Protein AF-A0A9W6AD53-F1 (afdb_monomer_lite)

Structure (mmCIF, N/CA/C/O backbone):
data_AF-A0A9W6AD53-F1
#
_entry.id   AF-A0A9W6AD53-F1
#
loop_
_atom_site.group_PDB
_atom_site.id
_atom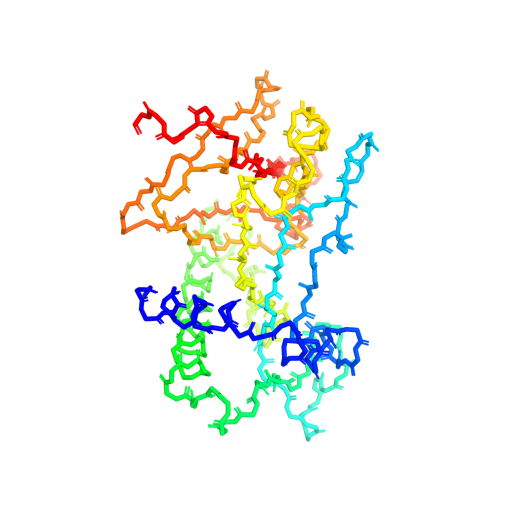_site.type_symbol
_atom_site.label_atom_id
_atom_site.label_alt_id
_atom_site.label_comp_id
_atom_site.label_asym_id
_atom_site.label_entity_id
_atom_site.label_seq_id
_atom_site.pdbx_PDB_ins_code
_atom_site.Cartn_x
_atom_site.Cartn_y
_atom_site.Cartn_z
_atom_site.occupancy
_atom_site.B_iso_or_equiv
_atom_site.auth_seq_id
_atom_site.auth_comp_id
_atom_site.auth_asym_id
_atom_site.auth_atom_id
_atom_site.pdbx_PDB_model_num
ATOM 1 N N . MET A 1 1 ? 1.298 -14.557 3.027 1.00 73.81 1 MET A N 1
ATOM 2 C CA . MET A 1 1 ? 0.567 -13.491 3.746 1.00 73.81 1 MET A CA 1
ATOM 3 C C . MET A 1 1 ? 1.123 -13.290 5.157 1.00 73.81 1 MET A C 1
ATOM 5 O O . MET A 1 1 ? 1.692 -12.238 5.402 1.00 73.81 1 MET A O 1
ATOM 9 N N . THR A 1 2 ? 1.110 -14.300 6.039 1.00 84.62 2 THR A N 1
ATOM 10 C CA . THR A 1 2 ? 1.550 -14.186 7.454 1.00 84.62 2 THR A CA 1
ATOM 11 C C . THR A 1 2 ? 2.931 -13.554 7.665 1.00 84.62 2 THR A C 1
ATOM 13 O O . THR A 1 2 ? 3.051 -12.611 8.440 1.00 84.62 2 THR A O 1
ATOM 16 N N . ARG A 1 3 ? 3.964 -13.997 6.930 1.00 93.56 3 ARG A N 1
ATOM 17 C CA . ARG A 1 3 ? 5.329 -13.441 7.056 1.00 93.56 3 ARG A CA 1
ATOM 18 C C . ARG A 1 3 ? 5.418 -11.946 6.726 1.00 93.56 3 ARG A C 1
ATOM 20 O O . ARG A 1 3 ? 6.222 -11.247 7.326 1.00 93.56 3 ARG A O 1
ATOM 27 N N . ALA A 1 4 ? 4.608 -11.457 5.787 1.00 92.81 4 ALA A N 1
ATOM 28 C CA . ALA A 1 4 ? 4.611 -10.049 5.395 1.00 92.81 4 ALA A CA 1
ATOM 29 C C . ALA A 1 4 ? 3.876 -9.168 6.418 1.00 92.81 4 ALA A C 1
ATOM 31 O O . ALA A 1 4 ? 4.348 -8.080 6.729 1.00 92.81 4 ALA A O 1
ATOM 32 N N . PHE A 1 5 ? 2.783 -9.658 7.015 1.00 93.88 5 PHE A N 1
ATOM 33 C CA . PHE A 1 5 ? 2.155 -8.978 8.154 1.00 93.88 5 PHE A CA 1
ATOM 34 C C . PHE A 1 5 ? 3.087 -8.920 9.368 1.00 93.88 5 PHE A C 1
ATOM 36 O O . PHE A 1 5 ? 3.159 -7.901 10.046 1.00 93.88 5 PHE A O 1
ATOM 43 N N . GLU A 1 6 ? 3.842 -9.986 9.636 1.00 96.31 6 GLU A N 1
ATOM 44 C CA . GLU A 1 6 ? 4.831 -9.987 10.715 1.00 96.31 6 GLU A CA 1
ATOM 45 C C . GLU A 1 6 ? 5.989 -9.015 10.438 1.00 96.31 6 GLU A C 1
ATOM 47 O O . GLU A 1 6 ? 6.387 -8.263 11.325 1.00 96.31 6 GLU A O 1
ATOM 52 N N . ALA A 1 7 ? 6.473 -8.970 9.195 1.00 97.62 7 ALA A N 1
ATOM 53 C CA . ALA A 1 7 ? 7.443 -7.984 8.730 1.00 97.62 7 ALA A CA 1
ATOM 54 C C . ALA A 1 7 ? 6.933 -6.543 8.912 1.00 97.62 7 ALA A C 1
ATOM 56 O O . ALA A 1 7 ? 7.647 -5.708 9.464 1.00 97.62 7 ALA A O 1
ATOM 57 N N . SER A 1 8 ? 5.685 -6.278 8.517 1.00 96.81 8 SER A N 1
ATOM 58 C CA . SER A 1 8 ? 5.005 -4.996 8.721 1.00 96.81 8 SER A CA 1
ATOM 59 C C . SER A 1 8 ? 4.991 -4.602 10.203 1.00 96.81 8 SER A C 1
ATOM 61 O O . SER A 1 8 ? 5.500 -3.543 10.563 1.00 96.81 8 SER A O 1
ATOM 63 N N . ARG A 1 9 ? 4.538 -5.496 11.098 1.00 95.94 9 ARG A N 1
ATOM 64 C CA . ARG A 1 9 ? 4.537 -5.243 12.554 1.00 95.94 9 ARG A CA 1
ATOM 65 C C . ARG A 1 9 ? 5.927 -4.916 13.096 1.00 95.94 9 ARG A C 1
ATOM 67 O O . ARG A 1 9 ? 6.069 -3.989 13.885 1.00 95.94 9 ARG A O 1
ATOM 74 N N . ARG A 1 10 ? 6.959 -5.651 12.667 1.00 97.81 10 ARG A N 1
ATOM 75 C CA . ARG A 1 10 ? 8.348 -5.403 13.090 1.00 97.81 10 ARG A CA 1
ATOM 76 C C . ARG A 1 10 ? 8.850 -4.034 12.640 1.00 97.81 10 ARG A C 1
ATOM 78 O O . ARG A 1 10 ? 9.544 -3.377 13.405 1.00 97.81 10 ARG A O 1
ATOM 85 N N . PHE A 1 11 ? 8.501 -3.607 11.428 1.00 98.25 11 PHE A N 1
ATOM 86 C CA . PHE A 1 11 ? 8.849 -2.279 10.931 1.00 98.25 11 PHE A CA 1
ATOM 87 C C . PHE A 1 11 ? 8.139 -1.171 11.713 1.00 98.25 11 PHE A C 1
ATOM 89 O O . PHE A 1 11 ? 8.788 -0.227 12.155 1.00 98.25 11 PHE A O 1
ATOM 96 N N . TYR A 1 12 ? 6.830 -1.293 11.936 1.00 96.56 12 TYR A N 1
ATOM 97 C CA . TYR A 1 12 ? 6.069 -0.254 12.632 1.00 96.56 12 TYR A CA 1
ATOM 98 C C . TYR A 1 12 ? 6.386 -0.146 14.126 1.00 96.56 12 TYR A C 1
ATOM 100 O O . TYR A 1 12 ? 6.231 0.936 14.691 1.00 96.56 12 TYR A O 1
ATOM 108 N N . ALA A 1 13 ? 6.920 -1.216 14.724 1.00 96.25 13 ALA A N 1
ATOM 109 C CA . ALA A 1 13 ? 7.465 -1.228 16.080 1.00 96.25 13 ALA A CA 1
ATOM 110 C C . ALA A 1 13 ? 8.843 -0.545 16.221 1.00 96.25 13 ALA A C 1
ATOM 112 O O . ALA A 1 13 ? 9.334 -0.405 17.341 1.00 96.25 13 ALA A O 1
ATOM 113 N N . LEU A 1 14 ? 9.492 -0.138 15.121 1.00 97.25 14 LEU A N 1
ATOM 114 C CA . LEU A 1 14 ? 10.738 0.627 15.196 1.00 97.25 14 LEU A CA 1
ATOM 115 C C . LEU A 1 14 ? 10.500 2.025 15.798 1.00 97.25 14 LEU A C 1
ATOM 117 O O . LEU A 1 14 ? 9.424 2.601 15.598 1.00 97.25 14 LEU A O 1
ATOM 121 N N . PRO A 1 15 ? 11.517 2.618 16.460 1.00 96.62 15 PRO A N 1
ATOM 122 C CA . PRO A 1 15 ? 11.470 4.018 16.871 1.00 96.62 15 PRO A CA 1
ATOM 123 C C . PRO A 1 15 ? 11.130 4.939 15.696 1.00 96.62 15 PRO A C 1
ATOM 125 O O . PRO A 1 15 ? 11.555 4.701 14.559 1.00 96.62 15 PRO A O 1
ATOM 128 N N . LEU A 1 16 ? 10.377 6.007 15.967 1.00 95.00 16 LEU A N 1
ATOM 129 C CA . LEU A 1 16 ? 9.942 6.950 14.936 1.00 95.00 16 LEU A CA 1
ATOM 130 C C . LEU A 1 16 ? 11.135 7.540 14.174 1.00 95.00 16 LEU A C 1
ATOM 132 O O . LEU A 1 16 ? 11.062 7.697 12.958 1.00 95.00 16 LEU A O 1
ATOM 136 N N . GLU A 1 17 ? 12.250 7.790 14.859 1.00 97.12 17 GLU A N 1
ATOM 137 C CA . GLU A 1 17 ? 13.475 8.325 14.267 1.00 97.12 17 GLU A CA 1
ATOM 138 C C . GLU A 1 17 ? 14.067 7.377 13.217 1.00 97.12 17 GLU A C 1
ATOM 140 O O . GLU A 1 17 ? 14.608 7.832 12.211 1.00 97.12 17 GLU A O 1
ATOM 145 N N . GLU A 1 18 ? 13.952 6.058 13.407 1.00 97.88 18 GLU A N 1
ATOM 146 C CA . GLU A 1 18 ? 14.397 5.072 12.416 1.00 97.88 18 GLU A CA 1
ATOM 147 C C . GLU A 1 18 ? 13.468 5.046 11.198 1.00 97.88 18 GLU A C 1
ATOM 149 O O . GLU A 1 18 ? 13.947 4.992 10.064 1.00 97.88 18 GLU A O 1
ATOM 154 N N . LYS A 1 19 ? 12.149 5.153 11.413 1.00 97.50 19 LYS A N 1
ATOM 155 C CA . LYS A 1 19 ? 11.158 5.222 10.326 1.00 97.50 19 LYS A CA 1
ATOM 156 C C . LYS A 1 19 ? 11.324 6.504 9.498 1.00 97.50 19 LYS A C 1
ATOM 158 O O . LYS A 1 19 ? 11.349 6.450 8.272 1.00 97.50 19 LYS A O 1
ATOM 163 N N . GLN A 1 20 ? 11.545 7.649 10.147 1.00 96.62 20 GLN A N 1
ATOM 164 C CA . GLN A 1 20 ? 11.723 8.959 9.501 1.00 96.62 20 GLN A CA 1
ATOM 165 C C . GLN A 1 20 ? 12.988 9.076 8.636 1.00 96.62 20 GLN A C 1
ATOM 167 O O . GLN A 1 20 ? 13.035 9.913 7.732 1.00 96.62 20 GLN A O 1
ATOM 172 N N . LYS A 1 21 ? 14.007 8.231 8.844 1.00 97.56 21 LYS A N 1
ATOM 173 C CA . LYS A 1 21 ? 15.166 8.147 7.929 1.00 97.56 21 LYS A CA 1
ATOM 174 C C . LYS A 1 21 ? 14.776 7.692 6.521 1.00 97.56 21 LYS A C 1
ATOM 176 O O . LYS A 1 21 ? 15.553 7.892 5.593 1.00 97.56 21 LYS A O 1
ATOM 181 N N . LEU A 1 22 ? 13.600 7.084 6.374 1.00 97.81 22 LEU A N 1
ATOM 182 C CA . LEU A 1 22 ? 13.069 6.535 5.129 1.00 97.81 22 LEU A CA 1
ATOM 183 C C . LEU A 1 22 ? 11.948 7.410 4.552 1.00 97.81 22 LEU A C 1
ATOM 185 O O . LEU A 1 22 ? 11.122 6.900 3.807 1.00 97.81 22 LEU A O 1
ATOM 189 N N . ASP A 1 23 ? 11.888 8.690 4.924 1.00 97.00 23 ASP A N 1
ATOM 190 C CA . ASP A 1 23 ? 10.867 9.653 4.495 1.00 97.00 23 ASP A CA 1
ATOM 191 C C . ASP A 1 23 ? 10.616 9.620 2.981 1.00 97.00 23 ASP A C 1
ATOM 193 O O . ASP A 1 23 ? 11.476 9.978 2.170 1.00 97.00 23 ASP A O 1
ATOM 197 N N . ILE A 1 24 ? 9.397 9.222 2.622 1.00 95.56 24 ILE A N 1
ATOM 198 C CA . ILE A 1 24 ? 8.930 9.000 1.256 1.00 95.56 24 ILE A CA 1
ATOM 199 C C . ILE A 1 24 ? 9.147 10.199 0.325 1.00 95.56 24 ILE A C 1
ATOM 201 O O . ILE A 1 24 ? 9.359 10.020 -0.876 1.00 95.56 24 ILE A O 1
ATOM 205 N N . THR A 1 25 ? 9.143 11.422 0.864 1.00 94.69 25 THR A N 1
ATOM 206 C CA . THR A 1 25 ? 9.299 12.663 0.089 1.00 94.69 25 THR A CA 1
ATOM 207 C C . THR A 1 25 ? 10.727 12.877 -0.416 1.00 94.69 25 THR A C 1
ATOM 209 O O . THR A 1 25 ? 10.952 13.661 -1.339 1.00 94.69 25 THR A O 1
ATOM 212 N N . LYS A 1 26 ? 11.703 12.157 0.150 1.00 95.00 26 LYS A N 1
ATOM 213 C CA . LYS A 1 26 ? 13.134 12.285 -0.166 1.00 95.00 26 LYS A CA 1
ATOM 214 C C . LYS A 1 26 ? 13.620 11.266 -1.194 1.00 95.00 26 LYS A C 1
ATOM 216 O O . LYS A 1 26 ? 14.800 11.273 -1.551 1.00 95.00 26 LYS A O 1
ATOM 221 N N . HIS A 1 27 ? 12.740 10.390 -1.678 1.00 92.06 27 HIS A N 1
ATOM 222 C CA . HIS A 1 27 ? 13.113 9.259 -2.522 1.00 92.06 27 HIS A CA 1
ATOM 223 C C . HIS A 1 27 ? 12.299 9.194 -3.816 1.00 92.06 27 HIS A C 1
ATOM 225 O O . HIS A 1 27 ? 11.094 9.443 -3.852 1.00 92.06 27 HIS A O 1
ATOM 231 N N . LEU A 1 28 ? 12.972 8.817 -4.908 1.00 92.19 28 LEU A N 1
ATOM 232 C CA . LEU A 1 28 ? 12.335 8.673 -6.216 1.00 92.19 28 LEU A CA 1
ATOM 233 C C . LEU A 1 28 ? 11.237 7.610 -6.190 1.00 92.19 28 LEU A C 1
ATOM 235 O O . LEU A 1 28 ? 11.386 6.546 -5.592 1.00 92.19 28 LEU A O 1
ATOM 239 N N . GLY A 1 29 ? 10.141 7.905 -6.888 1.00 91.62 29 GLY A N 1
ATOM 240 C CA . GLY A 1 29 ? 9.001 7.005 -6.990 1.00 91.62 29 GLY A CA 1
ATOM 241 C C . GLY A 1 29 ? 8.171 6.895 -5.712 1.00 91.62 29 GLY A C 1
ATOM 242 O O . GLY A 1 29 ? 7.344 5.991 -5.651 1.00 91.62 29 GLY A O 1
ATOM 243 N N . PHE A 1 30 ? 8.363 7.778 -4.725 1.00 93.56 30 PHE A N 1
ATOM 244 C CA . PHE A 1 30 ? 7.653 7.734 -3.443 1.00 93.56 30 PHE A CA 1
ATOM 245 C C . PHE A 1 30 ? 7.857 6.381 -2.743 1.00 93.56 30 PHE A C 1
ATOM 247 O O . PHE A 1 30 ? 6.917 5.625 -2.505 1.00 93.56 30 PHE A O 1
ATOM 254 N N . ARG A 1 31 ? 9.121 6.027 -2.486 1.00 96.00 31 ARG A N 1
ATOM 255 C CA . ARG A 1 31 ? 9.506 4.803 -1.765 1.00 96.00 31 ARG A CA 1
ATOM 256 C C . ARG A 1 31 ? 9.816 5.130 -0.314 1.00 96.00 31 ARG A C 1
ATOM 258 O O . ARG A 1 31 ? 10.465 6.138 -0.059 1.00 96.00 31 ARG A O 1
ATOM 265 N N . GLY A 1 32 ? 9.423 4.249 0.600 1.00 97.50 32 GLY A N 1
ATOM 266 C CA . GLY A 1 32 ? 9.712 4.401 2.021 1.00 97.50 32 GLY A CA 1
ATOM 267 C C . GLY A 1 32 ? 8.511 4.762 2.880 1.00 97.50 32 GLY A C 1
ATOM 268 O O . GLY A 1 32 ? 7.375 4.415 2.573 1.00 97.50 32 GLY A O 1
ATOM 269 N N . TYR A 1 33 ? 8.803 5.409 3.998 1.00 98.00 33 TYR A N 1
ATOM 270 C CA . TYR A 1 33 ? 7.885 5.690 5.085 1.00 98.00 33 TYR A CA 1
ATOM 271 C C . TYR A 1 33 ? 7.093 6.980 4.861 1.00 98.00 33 TYR A C 1
ATOM 273 O O . TYR A 1 33 ? 7.671 8.041 4.626 1.00 98.00 33 TYR A O 1
ATOM 281 N N . ASP A 1 34 ? 5.776 6.874 4.992 1.00 96.00 34 ASP A N 1
ATOM 282 C CA . ASP A 1 34 ? 4.817 7.971 4.998 1.00 96.00 34 ASP A CA 1
ATOM 283 C C . ASP A 1 34 ? 4.157 8.034 6.383 1.00 96.00 34 ASP A C 1
ATOM 285 O O . ASP A 1 34 ? 3.612 7.036 6.866 1.00 96.00 34 ASP A O 1
ATOM 289 N N . GLY A 1 35 ? 4.287 9.178 7.052 1.00 92.38 35 GLY A N 1
ATOM 290 C CA . GLY A 1 35 ? 3.886 9.347 8.449 1.00 92.38 35 GLY A CA 1
ATOM 291 C C . GLY A 1 35 ? 2.376 9.486 8.652 1.00 92.38 35 GLY A C 1
ATOM 292 O O . GLY A 1 35 ? 1.614 9.626 7.704 1.00 92.38 35 GLY A O 1
ATOM 293 N N . ILE A 1 36 ? 1.948 9.486 9.916 1.00 87.12 36 ILE A N 1
ATOM 294 C CA . ILE A 1 36 ? 0.545 9.724 10.290 1.00 87.12 36 ILE A CA 1
ATOM 295 C C . ILE A 1 36 ? 0.121 11.146 9.906 1.00 87.12 36 ILE A C 1
ATOM 297 O O . ILE A 1 36 ? 0.886 12.093 10.097 1.00 87.12 36 ILE A O 1
ATOM 301 N N . GLY A 1 37 ? -1.110 11.295 9.404 1.00 82.19 37 GLY A N 1
ATOM 302 C CA . GLY A 1 37 ? -1.717 12.594 9.110 1.00 82.19 37 GLY A CA 1
ATOM 303 C C . GLY A 1 37 ? -1.167 13.292 7.864 1.00 82.19 37 GLY A C 1
ATOM 304 O O . GLY A 1 37 ? -1.420 14.478 7.669 1.00 82.19 37 GLY A O 1
ATOM 305 N N . THR A 1 38 ? -0.413 12.593 7.013 1.00 81.50 38 THR A N 1
ATOM 306 C CA . THR A 1 38 ? 0.115 13.156 5.757 1.00 81.50 38 THR A CA 1
ATOM 307 C C . THR A 1 38 ? -0.894 13.117 4.608 1.00 81.50 38 THR A C 1
ATOM 309 O O . THR A 1 38 ? -0.720 13.829 3.619 1.00 81.50 38 THR A O 1
ATOM 312 N N . GLN A 1 39 ? -1.951 12.305 4.724 1.00 77.38 39 GLN A N 1
ATOM 313 C CA . GLN A 1 39 ? -2.993 12.136 3.711 1.00 77.38 39 GLN A CA 1
ATOM 314 C C . GLN A 1 39 ? -4.339 12.658 4.223 1.00 77.38 39 GLN A C 1
ATOM 316 O O . GLN A 1 39 ? -4.696 12.464 5.382 1.00 77.38 39 GLN A O 1
ATOM 321 N N . SER A 1 40 ? -5.082 13.324 3.342 1.00 77.56 40 SER A N 1
ATOM 322 C CA . SER A 1 40 ? -6.466 13.744 3.559 1.00 77.56 40 SER A CA 1
ATOM 323 C C . SER A 1 40 ? -7.138 13.866 2.193 1.00 77.56 40 SER A C 1
ATOM 325 O O . SER A 1 40 ? -6.678 14.631 1.339 1.00 77.56 40 SER A O 1
ATOM 327 N N . TYR A 1 41 ? -8.182 13.074 1.957 1.00 71.06 41 TYR A N 1
ATOM 328 C CA . TYR A 1 41 ? -8.898 13.032 0.688 1.00 71.06 41 TYR A CA 1
ATOM 329 C C . TYR A 1 41 ? -10.283 13.673 0.832 1.00 71.06 41 TYR A C 1
ATOM 331 O O . TYR A 1 41 ? -11.276 12.994 1.053 1.00 71.06 41 TYR A O 1
ATOM 339 N N . GLY A 1 42 ? -10.332 14.996 0.632 1.00 64.44 42 GLY A N 1
ATOM 340 C CA . GLY A 1 42 ? -11.558 15.768 0.386 1.00 64.44 42 GLY A CA 1
ATOM 341 C C . GLY A 1 42 ? -12.524 15.937 1.573 1.00 64.44 42 GLY A C 1
ATOM 342 O O . GLY A 1 42 ? -12.514 15.190 2.538 1.00 64.44 42 GLY A O 1
ATOM 343 N N . GLY A 1 43 ? -13.400 16.944 1.480 1.00 67.56 43 GLY A N 1
ATOM 344 C CA . GLY A 1 43 ? -14.472 17.190 2.456 1.00 67.56 43 GLY A CA 1
ATOM 345 C C . GLY A 1 43 ? -14.039 17.910 3.740 1.00 67.56 43 GLY A C 1
ATOM 346 O O . GLY A 1 43 ? -13.037 18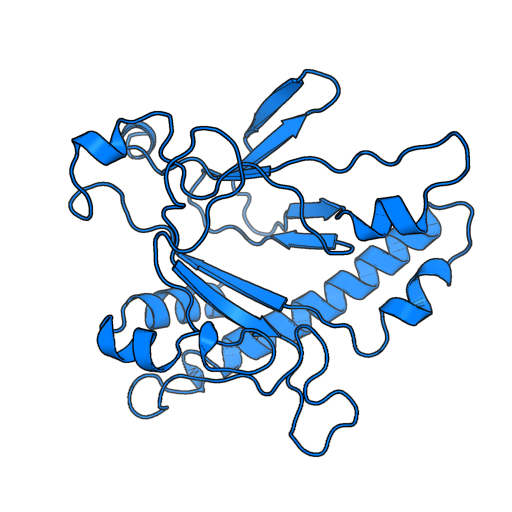.619 3.762 1.00 67.56 43 GLY A O 1
ATOM 347 N N . ASP A 1 44 ? -14.844 17.745 4.793 1.00 78.94 44 ASP A N 1
ATOM 348 C CA . ASP A 1 44 ? -14.615 18.255 6.158 1.00 78.94 44 ASP A CA 1
ATOM 349 C C . ASP A 1 44 ? -13.945 17.181 7.048 1.00 78.94 44 ASP A C 1
ATOM 351 O O . ASP A 1 44 ? -14.135 17.160 8.255 1.00 78.94 44 ASP A O 1
ATOM 355 N N . THR A 1 45 ? -13.201 16.226 6.472 1.00 80.25 45 THR A N 1
ATOM 356 C CA . THR A 1 45 ? -12.527 15.165 7.246 1.00 80.25 45 THR A CA 1
ATOM 357 C C . THR A 1 45 ? -11.187 15.631 7.811 1.00 80.25 45 THR A C 1
ATOM 359 O O . THR A 1 45 ? -10.457 16.384 7.162 1.00 80.25 45 THR A O 1
ATOM 362 N N . LEU A 1 46 ? -10.821 15.128 8.989 1.00 83.75 46 LEU A N 1
ATOM 363 C CA . LEU A 1 46 ? -9.496 15.326 9.578 1.00 83.75 46 LEU A CA 1
ATOM 364 C C . LEU A 1 46 ? -8.429 14.482 8.845 1.00 83.75 46 LEU A C 1
ATOM 366 O O . LEU A 1 46 ? -8.779 13.555 8.112 1.00 83.75 46 LEU A O 1
ATOM 370 N N . PRO A 1 47 ? -7.125 14.786 9.007 1.00 84.94 47 PRO A N 1
ATOM 371 C CA . PRO A 1 47 ? -6.055 13.989 8.406 1.00 84.94 47 PRO A CA 1
ATOM 372 C C . PRO A 1 47 ? -6.109 12.506 8.805 1.00 84.94 47 PRO A C 1
ATOM 374 O O . PRO A 1 47 ? -6.363 12.184 9.964 1.00 84.94 47 PRO A O 1
ATOM 377 N N . ASP A 1 48 ? -5.826 11.615 7.853 1.00 86.50 48 ASP A N 1
ATOM 378 C CA . ASP A 1 48 ? -5.916 10.158 8.003 1.00 86.50 48 ASP A CA 1
ATOM 379 C C . ASP A 1 48 ? -5.020 9.622 9.139 1.00 86.50 48 ASP A C 1
ATOM 381 O O . ASP A 1 48 ? -3.814 9.900 9.195 1.00 86.50 48 ASP A O 1
ATOM 385 N N . LEU A 1 49 ? -5.577 8.757 9.996 1.00 87.94 49 LEU A N 1
ATOM 386 C CA . LEU A 1 49 ? -4.833 8.068 11.060 1.00 87.94 49 LEU A CA 1
ATOM 387 C C . LEU A 1 49 ? -4.223 6.758 10.589 1.00 87.94 49 LEU A C 1
ATOM 389 O O . LEU A 1 49 ? -4.602 5.669 11.021 1.00 87.94 49 LEU A O 1
ATOM 393 N N . LYS A 1 50 ? -3.235 6.880 9.712 1.00 89.12 50 LYS A N 1
ATOM 394 C CA . LYS A 1 50 ? -2.450 5.747 9.232 1.00 89.12 50 LYS A CA 1
ATOM 395 C C . LYS A 1 50 ? -1.022 6.166 8.953 1.00 89.12 50 LYS A C 1
ATOM 397 O O . LYS A 1 50 ? -0.774 7.257 8.457 1.00 89.12 50 LYS A O 1
ATOM 402 N N . GLU A 1 51 ? -0.091 5.263 9.200 1.00 94.12 51 GLU A N 1
ATOM 403 C CA . GLU A 1 51 ? 1.261 5.341 8.657 1.00 94.12 51 GLU A CA 1
ATOM 404 C C . GLU A 1 51 ? 1.447 4.255 7.593 1.00 94.12 51 GLU A C 1
ATOM 406 O O . GLU A 1 51 ? 0.883 3.161 7.676 1.00 94.12 51 GLU A O 1
ATOM 411 N N . SER A 1 52 ? 2.247 4.544 6.569 1.00 96.12 52 SER A N 1
ATOM 412 C CA . SER A 1 52 ? 2.413 3.664 5.410 1.00 96.12 52 SER A CA 1
ATOM 413 C C . SER A 1 52 ? 3.884 3.406 5.099 1.00 96.12 52 SER A C 1
ATOM 415 O O . SER A 1 52 ? 4.734 4.270 5.292 1.00 96.12 52 SER A O 1
ATOM 417 N N . PHE A 1 53 ? 4.195 2.228 4.561 1.00 98.06 53 PHE A N 1
ATOM 418 C CA . PHE A 1 53 ? 5.492 1.949 3.951 1.00 98.06 53 PHE A CA 1
ATOM 419 C C . PHE A 1 53 ? 5.309 1.508 2.503 1.00 98.06 53 PHE A C 1
ATOM 421 O O . PHE A 1 53 ? 4.643 0.510 2.219 1.00 98.06 53 PHE A O 1
ATOM 428 N N . PHE A 1 54 ? 5.916 2.257 1.592 1.00 97.56 54 PHE A N 1
ATOM 429 C CA . PHE A 1 54 ? 5.787 2.094 0.157 1.00 97.56 54 PHE A CA 1
ATOM 430 C C . PHE A 1 54 ? 6.982 1.354 -0.426 1.00 97.56 54 PHE A C 1
ATOM 432 O O . PHE A 1 54 ? 8.132 1.786 -0.308 1.00 97.56 54 PHE A O 1
ATOM 439 N N . ILE A 1 55 ? 6.680 0.299 -1.173 1.00 97.31 55 ILE A N 1
ATOM 440 C CA . ILE A 1 55 ? 7.598 -0.275 -2.152 1.00 97.31 55 ILE A CA 1
ATOM 441 C C . ILE A 1 55 ? 6.925 -0.322 -3.522 1.00 97.31 55 ILE A C 1
ATOM 443 O O . ILE A 1 55 ? 5.737 -0.050 -3.662 1.00 97.31 55 ILE A O 1
ATOM 447 N N . GLY A 1 56 ? 7.673 -0.689 -4.549 1.00 95.56 56 GLY A N 1
ATOM 448 C CA . GLY A 1 56 ? 7.104 -1.043 -5.842 1.00 95.56 56 GLY A CA 1
ATOM 449 C C . GLY A 1 56 ? 8.075 -1.900 -6.632 1.00 95.56 56 GLY A C 1
ATOM 450 O O . GLY A 1 56 ? 8.990 -2.502 -6.063 1.00 95.56 56 GLY A O 1
ATOM 451 N N . ARG A 1 57 ? 7.935 -1.902 -7.961 1.00 92.94 57 ARG A N 1
ATOM 452 C CA . ARG A 1 57 ? 8.967 -2.473 -8.834 1.00 92.94 57 ARG A CA 1
ATOM 453 C C . ARG A 1 57 ? 10.302 -1.785 -8.541 1.00 92.94 57 ARG A C 1
ATOM 455 O O . ARG A 1 57 ? 10.378 -0.552 -8.551 1.00 92.94 57 ARG A O 1
ATOM 462 N N . ASN A 1 58 ? 11.328 -2.585 -8.252 1.00 94.00 58 ASN A N 1
ATOM 463 C CA . ASN A 1 58 ? 12.663 -2.088 -7.946 1.00 94.00 58 ASN A CA 1
ATOM 464 C C . ASN A 1 58 ? 13.374 -1.686 -9.243 1.00 94.00 58 ASN A C 1
ATOM 466 O O . ASN A 1 58 ? 13.734 -2.546 -10.045 1.00 94.00 58 ASN A O 1
ATOM 470 N N . VAL A 1 59 ? 13.569 -0.383 -9.447 1.00 94.62 59 VAL A N 1
ATOM 471 C CA . VAL A 1 59 ? 14.172 0.166 -10.670 1.00 94.62 59 VAL A CA 1
ATOM 472 C C . VAL A 1 59 ? 15.545 0.746 -10.338 1.00 94.62 59 VAL A C 1
ATOM 474 O O . VAL A 1 59 ? 15.648 1.759 -9.648 1.00 94.62 59 VAL A O 1
ATOM 477 N N . SER A 1 60 ? 16.614 0.098 -10.812 1.00 93.31 60 SER A N 1
ATOM 478 C CA . SER A 1 60 ? 17.992 0.563 -10.607 1.00 93.31 60 SER A CA 1
ATOM 479 C C . SER A 1 60 ? 18.299 1.826 -11.417 1.00 93.31 60 SER A C 1
ATOM 481 O O . SER A 1 60 ? 17.653 2.103 -12.423 1.00 93.31 60 SER A O 1
ATOM 483 N N . GLN A 1 61 ? 19.351 2.553 -11.027 1.00 93.50 61 GLN A N 1
ATOM 484 C CA . GLN A 1 61 ? 19.825 3.751 -11.743 1.00 93.50 61 GLN A CA 1
ATOM 485 C C . GLN A 1 61 ? 20.202 3.489 -13.209 1.00 93.50 61 GLN A C 1
ATOM 487 O O . GLN A 1 61 ? 20.143 4.393 -14.033 1.00 93.50 61 GLN A O 1
ATOM 492 N N . SER A 1 62 ? 20.592 2.257 -13.537 1.00 94.88 62 SER A N 1
ATOM 493 C CA . SER A 1 62 ? 20.945 1.841 -14.896 1.00 94.88 62 SER A CA 1
ATOM 494 C C . SER A 1 62 ? 19.739 1.500 -15.778 1.00 94.88 62 SER A C 1
ATOM 496 O O . SER A 1 62 ? 19.909 1.287 -16.976 1.00 94.88 62 SER A O 1
ATOM 498 N N . HIS A 1 63 ? 18.535 1.400 -15.209 1.00 93.88 63 HIS A N 1
ATOM 499 C CA . HIS A 1 63 ? 17.335 1.009 -15.941 1.00 93.88 63 HIS A CA 1
ATOM 500 C C . HIS A 1 63 ? 16.710 2.210 -16.666 1.00 93.88 63 HIS A C 1
ATOM 502 O O . HIS A 1 63 ? 16.676 3.319 -16.140 1.00 93.88 63 HIS A O 1
ATOM 508 N N . THR A 1 64 ? 16.134 1.989 -17.849 1.00 93.94 64 THR A N 1
ATOM 509 C CA . THR A 1 64 ? 15.521 3.044 -18.688 1.00 93.94 64 THR A CA 1
ATOM 510 C C . THR A 1 64 ? 14.297 3.716 -18.059 1.00 93.94 64 THR A C 1
ATOM 512 O O . THR A 1 64 ? 13.924 4.822 -18.448 1.00 93.94 64 THR A O 1
ATOM 515 N N . ASP A 1 65 ? 13.673 3.052 -17.089 1.00 92.44 65 ASP A N 1
ATOM 516 C CA . ASP A 1 65 ? 12.555 3.598 -16.315 1.00 92.44 65 ASP A CA 1
ATOM 517 C C . ASP A 1 65 ? 12.987 4.446 -15.118 1.00 92.44 65 ASP A C 1
ATOM 519 O O . ASP A 1 65 ? 12.125 5.030 -14.471 1.00 92.44 65 ASP A O 1
ATOM 523 N N . TYR A 1 66 ? 14.276 4.517 -14.780 1.00 93.88 66 TYR A N 1
ATOM 524 C CA . TYR A 1 66 ? 14.723 5.251 -13.598 1.00 93.88 66 TYR A CA 1
ATOM 525 C C . TYR A 1 66 ? 14.240 6.711 -13.622 1.00 93.88 66 TYR A C 1
ATOM 527 O O . TYR A 1 66 ? 14.490 7.447 -14.575 1.00 93.88 66 TYR A O 1
ATOM 535 N N . GLY A 1 67 ? 13.534 7.127 -12.565 1.00 89.81 67 GLY A N 1
ATOM 536 C CA . GLY A 1 67 ? 12.990 8.481 -12.431 1.00 89.81 67 GLY A CA 1
ATOM 537 C C . GLY A 1 67 ? 11.654 8.730 -13.144 1.00 89.81 67 GLY A C 1
ATOM 538 O O . GLY A 1 67 ? 11.151 9.851 -13.090 1.00 89.81 67 GLY A O 1
ATOM 539 N N . ARG A 1 68 ? 11.036 7.721 -13.780 1.00 91.62 68 ARG A N 1
ATOM 540 C CA . ARG A 1 68 ? 9.641 7.826 -14.246 1.00 91.62 68 ARG A CA 1
ATOM 541 C C . ARG A 1 68 ? 8.671 7.872 -13.060 1.00 91.62 68 ARG A C 1
ATOM 543 O O . ARG A 1 68 ? 9.012 7.501 -11.934 1.00 91.62 68 ARG A O 1
ATOM 550 N N . ILE A 1 69 ? 7.436 8.301 -13.319 1.00 87.62 69 ILE A N 1
ATOM 551 C CA . ILE A 1 69 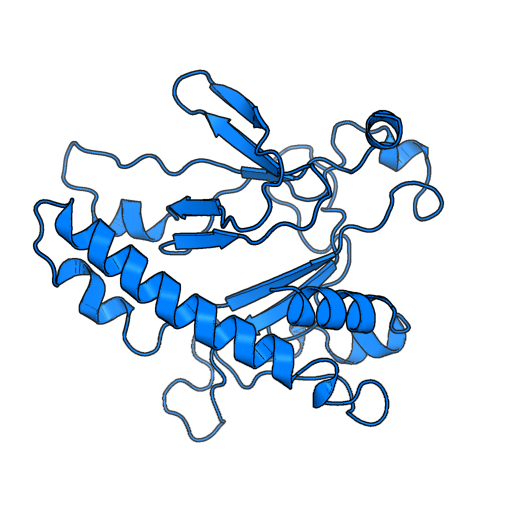? 6.384 8.401 -12.298 1.00 87.62 69 ILE A CA 1
ATOM 552 C C . ILE A 1 69 ? 6.231 7.080 -11.520 1.00 87.62 69 ILE A C 1
ATOM 554 O O . ILE A 1 69 ? 6.182 6.010 -12.120 1.00 87.62 69 ILE A O 1
ATOM 558 N N . LEU A 1 70 ? 6.203 7.154 -10.183 1.00 89.81 70 LEU A N 1
ATOM 559 C CA . LEU A 1 70 ? 6.116 5.999 -9.268 1.00 89.81 70 LEU A CA 1
ATOM 560 C C . LEU A 1 70 ? 7.224 4.932 -9.428 1.00 89.81 70 LEU A C 1
ATOM 562 O O . LEU A 1 70 ? 7.081 3.814 -8.923 1.00 89.81 70 LEU A O 1
ATOM 566 N N . THR A 1 71 ? 8.346 5.249 -10.079 1.00 92.00 71 THR A N 1
ATOM 567 C CA . THR A 1 71 ? 9.474 4.319 -10.257 1.00 92.00 71 THR A CA 1
ATOM 568 C C . THR A 1 71 ? 10.754 4.836 -9.609 1.00 92.00 71 THR A C 1
ATOM 570 O O . THR A 1 71 ? 11.037 6.033 -9.590 1.00 92.00 71 THR A O 1
ATOM 573 N N . GLY A 1 72 ? 11.533 3.908 -9.067 1.00 94.06 72 GLY A N 1
ATOM 574 C CA . GLY A 1 72 ? 12.779 4.178 -8.365 1.00 94.06 72 GLY A CA 1
ATOM 575 C C . GLY A 1 72 ? 13.275 2.923 -7.646 1.00 94.06 72 GLY A C 1
ATOM 576 O O . GLY A 1 72 ? 12.563 1.909 -7.615 1.00 94.06 72 GLY A O 1
ATOM 577 N N . PRO A 1 73 ? 14.491 2.961 -7.085 1.00 95.75 73 PRO A N 1
ATOM 578 C CA . PRO A 1 73 ? 14.985 1.878 -6.254 1.00 95.75 73 PRO A CA 1
ATOM 579 C C . PRO A 1 73 ? 14.160 1.811 -4.967 1.00 95.75 73 PRO A C 1
ATOM 581 O O . PRO A 1 73 ? 13.888 2.839 -4.345 1.00 95.75 73 PRO A O 1
ATOM 584 N N . ASN A 1 74 ? 13.776 0.604 -4.551 1.00 96.81 74 ASN A N 1
ATOM 585 C CA . ASN A 1 74 ? 13.196 0.421 -3.224 1.00 96.81 74 ASN A CA 1
ATOM 586 C C . ASN A 1 74 ? 14.255 0.748 -2.167 1.00 96.81 74 ASN A C 1
ATOM 588 O O . ASN A 1 74 ? 15.431 0.402 -2.317 1.00 96.81 74 ASN A O 1
ATOM 592 N N . ILE A 1 75 ? 13.821 1.385 -1.087 1.00 96.75 75 ILE A N 1
ATOM 593 C CA . ILE A 1 75 ? 14.667 1.701 0.061 1.00 96.75 75 ILE A CA 1
ATOM 594 C C . ILE A 1 75 ? 14.265 0.834 1.245 1.00 96.75 75 ILE A C 1
ATOM 596 O O . ILE A 1 75 ? 13.133 0.362 1.325 1.00 96.75 75 ILE A O 1
ATOM 600 N N . TRP A 1 76 ? 15.196 0.636 2.169 1.00 97.81 76 TRP A N 1
ATOM 601 C CA . TRP A 1 76 ? 15.017 -0.256 3.305 1.00 97.81 76 TRP A CA 1
ATOM 602 C C . TRP A 1 76 ? 15.660 0.355 4.548 1.00 97.81 76 TRP A C 1
ATOM 604 O O . TRP A 1 76 ? 16.658 1.070 4.406 1.00 97.81 76 TRP A O 1
ATOM 614 N N . PRO A 1 77 ? 15.140 0.067 5.756 1.00 97.75 77 PRO A N 1
ATOM 615 C CA . PRO A 1 77 ? 15.862 0.379 6.981 1.00 97.75 77 PRO A CA 1
ATOM 616 C C . PRO A 1 77 ? 17.251 -0.265 6.956 1.00 97.75 77 PRO A C 1
ATOM 618 O O . PRO A 1 77 ? 17.484 -1.266 6.273 1.00 97.75 77 PRO A O 1
ATOM 621 N N . SER A 1 78 ? 18.175 0.301 7.731 1.00 97.69 78 SER A N 1
ATOM 622 C CA . SER A 1 78 ? 19.481 -0.317 7.957 1.00 97.69 78 SER A CA 1
ATOM 623 C C . SER A 1 78 ? 19.300 -1.776 8.393 1.00 97.69 78 SER A C 1
ATOM 625 O O . SER A 1 78 ? 18.553 -2.063 9.329 1.00 97.69 78 SER A O 1
ATOM 627 N N . PHE A 1 79 ? 20.017 -2.703 7.752 1.00 97.94 79 PHE A N 1
ATOM 628 C CA . PHE A 1 79 ? 19.934 -4.127 8.100 1.00 97.94 79 PHE A CA 1
ATOM 629 C C . PHE A 1 79 ? 20.568 -4.465 9.454 1.00 97.94 79 PHE A C 1
ATOM 631 O O . PHE A 1 79 ? 20.399 -5.581 9.939 1.00 97.94 79 PHE A O 1
ATOM 638 N N . GLN A 1 80 ? 21.266 -3.509 10.074 1.00 97.44 80 GLN A N 1
ATOM 639 C CA . GLN A 1 80 ? 21.678 -3.591 11.473 1.00 97.44 80 GLN A CA 1
ATOM 640 C C . GLN A 1 80 ? 20.500 -3.335 12.428 1.00 97.44 80 GLN A C 1
ATOM 642 O O . GLN A 1 80 ? 20.464 -3.919 13.504 1.00 97.44 80 GLN A O 1
ATOM 647 N N . VAL A 1 81 ? 19.542 -2.489 12.030 1.00 97.19 81 VAL A N 1
ATOM 648 C CA . VAL A 1 81 ? 18.333 -2.163 12.807 1.00 97.19 81 VAL A CA 1
ATOM 649 C C . VAL A 1 81 ? 17.234 -3.195 12.565 1.00 97.19 81 VAL A C 1
ATOM 651 O O . VAL A 1 81 ? 16.635 -3.698 13.511 1.00 97.19 81 VAL A O 1
ATOM 654 N N . LEU A 1 82 ? 16.980 -3.540 11.300 1.00 98.00 82 LEU A N 1
ATOM 655 C CA . LEU A 1 82 ? 15.972 -4.526 10.918 1.00 98.00 82 LEU A CA 1
ATOM 656 C C . LEU A 1 82 ? 16.533 -5.455 9.830 1.00 98.00 82 LEU A C 1
ATOM 658 O O . LEU A 1 82 ? 16.648 -5.037 8.676 1.00 98.00 82 LEU A O 1
ATOM 662 N N . PRO A 1 83 ? 16.896 -6.710 10.164 1.00 98.31 83 PRO A N 1
ATOM 663 C CA . PRO A 1 83 ? 17.511 -7.636 9.216 1.00 98.31 83 PRO A CA 1
ATOM 664 C C . PRO A 1 83 ? 16.674 -7.853 7.949 1.00 98.31 83 PRO A C 1
ATOM 666 O O . PRO A 1 83 ? 15.448 -7.942 8.013 1.00 98.31 83 PRO A O 1
ATOM 669 N N . ALA A 1 84 ? 17.333 -8.027 6.799 1.00 98.19 84 ALA A N 1
ATOM 670 C CA . ALA A 1 84 ? 16.658 -8.211 5.508 1.00 98.19 84 ALA A CA 1
ATOM 671 C C . ALA A 1 84 ? 15.647 -9.376 5.517 1.00 98.19 84 ALA A C 1
ATOM 673 O O . ALA A 1 84 ? 14.510 -9.206 5.076 1.00 98.19 84 ALA A O 1
ATOM 674 N N . VAL A 1 85 ? 16.020 -10.510 6.118 1.00 98.00 85 VAL A N 1
ATOM 675 C CA . VAL A 1 85 ? 15.161 -11.696 6.291 1.00 98.00 85 VAL A CA 1
ATOM 676 C C . VAL A 1 85 ? 13.902 -11.429 7.124 1.00 98.00 85 VAL A C 1
ATOM 678 O O . VAL A 1 85 ? 12.889 -12.110 6.976 1.00 98.00 85 VAL A O 1
ATOM 681 N N . ALA A 1 86 ? 13.941 -10.421 7.999 1.00 97.75 86 ALA A N 1
ATOM 682 C CA . ALA A 1 86 ? 12.829 -10.044 8.863 1.00 97.75 86 ALA A CA 1
ATOM 683 C C . ALA A 1 86 ? 11.881 -9.021 8.222 1.00 97.75 86 ALA A C 1
ATOM 685 O O . ALA A 1 86 ? 10.791 -8.822 8.754 1.00 97.75 86 ALA A O 1
ATOM 686 N N . PHE A 1 87 ? 12.280 -8.368 7.123 1.00 98.38 87 PHE A N 1
ATOM 687 C CA . PHE A 1 87 ? 11.488 -7.304 6.507 1.00 98.38 87 PHE A CA 1
ATOM 688 C C . PHE A 1 87 ? 11.561 -7.290 4.984 1.00 98.38 87 PHE A C 1
ATOM 690 O O . PHE A 1 87 ? 10.584 -7.636 4.327 1.00 98.38 87 PHE A O 1
ATOM 697 N N . LYS A 1 88 ? 12.716 -6.943 4.410 1.00 98.25 88 LYS A N 1
ATOM 698 C CA . LYS A 1 88 ? 12.885 -6.822 2.956 1.00 98.25 88 LYS A CA 1
ATOM 699 C C . LYS A 1 88 ? 12.425 -8.073 2.204 1.00 98.25 88 LYS A C 1
ATOM 701 O O . LYS A 1 88 ? 11.580 -7.985 1.322 1.00 98.25 88 LYS A O 1
ATOM 706 N N . GLU A 1 89 ? 12.965 -9.233 2.562 1.00 98.12 89 GLU A N 1
ATOM 707 C CA . GLU A 1 89 ? 12.714 -10.490 1.850 1.00 98.12 89 GLU A CA 1
ATOM 708 C C . GLU A 1 89 ? 11.232 -10.906 1.849 1.00 98.12 89 GLU A C 1
ATOM 710 O O . GLU A 1 89 ? 10.693 -11.158 0.769 1.00 98.12 89 GLU A O 1
ATOM 715 N N . PRO A 1 90 ? 10.519 -10.965 2.996 1.00 98.19 90 PRO A N 1
ATOM 716 C CA . PRO A 1 90 ? 9.098 -11.309 2.983 1.00 98.19 90 PRO A CA 1
ATOM 717 C C . PRO A 1 90 ? 8.226 -10.266 2.269 1.00 98.19 90 PRO A C 1
ATOM 719 O O . PRO A 1 90 ? 7.207 -10.641 1.687 1.00 98.19 90 PRO A O 1
ATOM 722 N N . VAL A 1 91 ? 8.615 -8.987 2.286 1.00 98.19 91 VAL A N 1
ATOM 723 C CA . VAL A 1 91 ? 7.881 -7.901 1.619 1.00 98.19 91 VAL A CA 1
ATOM 724 C C . VAL A 1 91 ? 8.067 -7.960 0.098 1.00 98.19 91 VAL A C 1
ATOM 726 O O . VAL A 1 91 ? 7.081 -7.909 -0.634 1.00 98.19 91 VAL A O 1
ATOM 729 N N . GLU A 1 92 ? 9.291 -8.159 -0.402 1.00 97.50 92 GLU A N 1
ATOM 730 C CA . GLU A 1 92 ? 9.557 -8.353 -1.839 1.00 97.50 92 GLU A CA 1
ATOM 731 C C . GLU A 1 92 ? 8.929 -9.651 -2.376 1.00 97.50 92 GLU A C 1
ATOM 733 O O . GLU A 1 92 ? 8.410 -9.680 -3.497 1.00 97.50 92 GLU A O 1
ATOM 738 N N . ALA A 1 93 ? 8.917 -10.717 -1.567 1.00 97.69 93 ALA A N 1
ATOM 739 C CA . ALA A 1 93 ? 8.238 -11.962 -1.914 1.00 97.69 93 ALA A CA 1
ATOM 740 C C . ALA A 1 93 ? 6.716 -11.773 -2.032 1.00 97.69 93 ALA A C 1
ATOM 742 O O . ALA A 1 93 ? 6.109 -12.290 -2.970 1.00 97.69 93 ALA A O 1
ATOM 743 N N . LEU A 1 94 ? 6.095 -11.015 -1.115 1.00 97.00 94 LEU A N 1
ATOM 744 C CA . LEU A 1 94 ? 4.672 -10.681 -1.212 1.00 97.00 94 LEU A CA 1
ATOM 745 C C . LEU A 1 94 ? 4.389 -9.840 -2.459 1.00 97.00 94 LEU A C 1
ATOM 747 O O . LEU A 1 94 ? 3.471 -10.172 -3.201 1.00 97.00 94 LEU A O 1
ATOM 751 N N . PHE A 1 95 ? 5.185 -8.797 -2.706 1.00 96.94 95 PHE A N 1
ATOM 752 C CA . PHE A 1 95 ? 5.035 -7.948 -3.887 1.00 96.94 95 PHE A CA 1
ATOM 753 C C . PHE A 1 95 ? 5.041 -8.776 -5.173 1.00 96.94 95 PHE A C 1
ATOM 755 O O . PHE A 1 95 ? 4.136 -8.654 -5.992 1.00 96.94 95 PHE A O 1
ATOM 762 N N . SER A 1 96 ? 6.020 -9.673 -5.317 1.00 95.94 96 SER A N 1
ATOM 763 C CA . SER A 1 96 ? 6.149 -10.528 -6.502 1.00 95.94 96 SER A CA 1
ATOM 764 C C . SER A 1 96 ? 4.925 -11.434 -6.685 1.00 95.94 96 SER A C 1
ATOM 766 O O . SER A 1 96 ? 4.360 -11.496 -7.775 1.00 95.94 96 SER A O 1
ATOM 768 N N . ALA A 1 97 ? 4.449 -12.063 -5.605 1.00 96.62 97 ALA A N 1
ATOM 769 C CA . ALA A 1 97 ? 3.260 -12.913 -5.644 1.00 96.62 97 ALA A CA 1
ATOM 770 C C . ALA A 1 97 ? 1.976 -12.133 -5.990 1.00 96.62 97 ALA A C 1
ATOM 772 O O . ALA A 1 97 ? 1.143 -12.621 -6.755 1.00 96.62 97 ALA A O 1
ATOM 773 N N . LEU A 1 98 ? 1.811 -10.917 -5.455 1.00 96.12 98 LEU A N 1
ATOM 774 C CA . LEU A 1 98 ? 0.666 -10.059 -5.770 1.00 96.12 98 LEU A CA 1
ATOM 775 C C . LEU A 1 98 ? 0.714 -9.547 -7.210 1.00 96.12 98 LEU A C 1
ATOM 777 O O . LEU A 1 98 ? -0.331 -9.464 -7.845 1.00 96.12 98 LEU A O 1
ATOM 781 N N . MET A 1 99 ? 1.901 -9.270 -7.752 1.00 95.12 99 MET A N 1
ATOM 782 C CA . MET A 1 99 ? 2.054 -8.898 -9.160 1.00 95.12 99 MET A CA 1
ATOM 783 C C . MET A 1 99 ? 1.636 -10.032 -10.102 1.00 95.12 99 MET A C 1
ATOM 785 O O . MET A 1 99 ? 0.902 -9.793 -11.059 1.00 95.12 99 MET A O 1
ATOM 789 N N . GLU A 1 100 ? 2.046 -11.271 -9.820 1.00 95.19 100 GLU A N 1
ATOM 790 C CA . GLU A 1 100 ? 1.605 -12.437 -10.595 1.00 95.19 100 GLU A CA 1
ATOM 791 C C . GLU A 1 100 ? 0.085 -12.633 -10.523 1.00 95.19 100 GLU A C 1
ATOM 793 O O . GLU A 1 100 ? -0.560 -12.910 -11.537 1.00 95.19 100 GLU A O 1
ATOM 798 N N . LEU A 1 101 ? -0.498 -12.473 -9.331 1.00 95.88 101 LEU A N 1
ATOM 799 C CA . LEU A 1 101 ? -1.941 -12.573 -9.135 1.00 95.88 101 LEU A CA 1
ATOM 800 C C . LEU A 1 101 ? -2.693 -11.457 -9.873 1.00 95.88 101 LEU A C 1
ATOM 802 O O . LEU A 1 101 ? -3.690 -11.735 -10.536 1.00 95.88 101 LEU A O 1
ATOM 806 N N . ALA A 1 102 ? -2.199 -10.220 -9.813 1.00 95.06 102 ALA A N 1
ATOM 807 C CA . ALA A 1 102 ? -2.793 -9.079 -10.500 1.00 95.06 102 ALA A CA 1
ATOM 808 C C . ALA A 1 102 ? -2.846 -9.301 -12.018 1.00 95.06 102 ALA A C 1
ATOM 810 O O . ALA A 1 102 ? -3.883 -9.067 -12.636 1.00 95.06 102 ALA A O 1
ATOM 811 N N . CYS A 1 103 ? -1.772 -9.827 -12.618 1.00 93.38 103 CYS A N 1
ATOM 812 C CA . CYS A 1 103 ? -1.756 -10.179 -14.040 1.00 93.38 103 CYS A CA 1
ATOM 813 C C . CYS A 1 103 ? -2.827 -11.222 -14.393 1.00 93.38 103 CYS A C 1
ATOM 815 O O . CYS A 1 103 ? -3.549 -11.034 -15.371 1.00 93.38 103 CYS A O 1
ATOM 817 N N . LYS A 1 104 ? -2.985 -12.274 -13.577 1.00 94.06 104 LYS A N 1
ATOM 818 C CA . LYS A 1 104 ? -4.023 -13.301 -13.782 1.00 94.06 104 LYS A CA 1
ATOM 819 C C . LYS A 1 104 ? -5.435 -12.729 -13.660 1.00 94.06 104 LYS A C 1
ATOM 821 O O . LYS A 1 104 ? -6.307 -13.081 -14.447 1.00 94.06 104 LYS A O 1
ATOM 826 N N . ILE A 1 105 ? -5.668 -11.839 -12.697 1.00 93.56 105 ILE A N 1
ATOM 827 C CA . ILE A 1 105 ? -6.966 -11.170 -12.531 1.00 93.56 105 ILE A CA 1
ATOM 828 C C . ILE A 1 105 ? -7.270 -10.293 -13.748 1.00 93.56 105 ILE A C 1
ATOM 830 O O . ILE A 1 105 ? -8.371 -10.371 -14.283 1.00 93.56 105 ILE A O 1
ATOM 834 N N . LEU A 1 106 ? -6.296 -9.524 -14.242 1.00 91.81 106 LEU A N 1
ATOM 835 C CA . LEU A 1 106 ? -6.465 -8.731 -15.462 1.00 91.81 106 LEU A CA 1
ATOM 836 C C . LEU A 1 106 ? -6.756 -9.609 -16.689 1.00 91.81 106 LEU A C 1
ATOM 838 O O . LEU A 1 106 ? -7.572 -9.227 -17.518 1.00 91.81 106 LEU A O 1
ATOM 842 N N . GLU A 1 107 ? -6.146 -10.789 -16.808 1.00 91.38 107 GLU A N 1
ATOM 843 C CA . GLU A 1 107 ? -6.462 -11.749 -17.879 1.00 91.38 107 GLU A CA 1
ATOM 844 C C . GLU A 1 107 ? -7.894 -12.287 -17.782 1.00 91.38 107 GLU A C 1
ATOM 846 O O . GLU A 1 107 ? -8.583 -12.400 -18.796 1.00 91.38 107 GLU A O 1
ATOM 851 N N . ILE A 1 108 ? -8.371 -12.579 -16.568 1.00 91.56 108 ILE A N 1
ATOM 852 C CA . ILE A 1 108 ? -9.762 -12.989 -16.335 1.00 91.56 108 ILE A CA 1
ATOM 853 C C . ILE A 1 108 ? -10.718 -11.851 -16.708 1.00 91.56 108 ILE A C 1
ATOM 855 O O . ILE A 1 108 ? -11.680 -12.090 -17.433 1.00 91.56 108 ILE A O 1
ATOM 859 N N . LEU A 1 109 ? -10.432 -10.619 -16.276 1.00 89.12 109 LEU A N 1
ATOM 860 C CA . LEU A 1 109 ? -11.226 -9.437 -16.626 1.00 89.12 109 LEU A CA 1
ATOM 861 C C . LEU A 1 109 ? -11.233 -9.184 -18.139 1.00 89.12 109 LEU A C 1
ATOM 863 O O . LEU A 1 109 ? -12.274 -8.890 -18.710 1.00 89.12 109 LEU A O 1
ATOM 867 N N . ALA A 1 110 ? -10.101 -9.343 -18.827 1.00 89.06 110 ALA A N 1
ATOM 868 C CA . ALA A 1 110 ? -10.037 -9.153 -20.276 1.00 89.06 110 ALA A CA 1
ATOM 869 C C . ALA A 1 110 ? -10.981 -10.101 -21.035 1.00 89.06 110 ALA A C 1
ATOM 871 O O . ALA A 1 110 ? -11.538 -9.721 -22.061 1.00 89.06 110 ALA A O 1
ATOM 872 N N . ARG A 1 111 ? -11.196 -11.318 -20.517 1.00 90.25 111 ARG A N 1
ATOM 873 C CA . ARG A 1 111 ? -12.099 -12.318 -21.110 1.00 90.25 111 ARG A CA 1
ATOM 874 C C . ARG A 1 111 ? -13.579 -12.008 -20.930 1.00 90.25 111 ARG A C 1
ATOM 876 O O . ARG A 1 111 ? -14.388 -12.531 -21.692 1.00 90.25 111 ARG A O 1
ATOM 883 N N . THR A 1 112 ? -13.947 -11.206 -19.934 1.00 86.06 112 THR A N 1
ATOM 884 C CA . THR A 1 112 ? -15.345 -10.798 -19.724 1.00 86.06 112 THR A CA 1
ATOM 885 C C . THR A 1 112 ? -15.715 -9.559 -20.535 1.00 86.06 112 THR A C 1
ATOM 887 O O . THR A 1 112 ? -16.894 -9.228 -20.639 1.00 86.06 112 THR A O 1
ATOM 890 N N . LEU A 1 113 ? -14.726 -8.885 -21.128 1.00 84.44 113 LEU A N 1
ATOM 891 C CA . LEU A 1 113 ? -14.902 -7.662 -21.898 1.00 84.44 113 LEU A CA 1
ATOM 892 C C . LEU A 1 113 ? -14.991 -7.944 -23.410 1.00 84.44 113 LEU A C 1
ATOM 894 O O . LEU A 1 113 ? -14.316 -8.839 -23.921 1.00 84.44 113 LEU A O 1
ATOM 898 N N . PRO A 1 114 ? -15.744 -7.134 -24.176 1.00 83.94 114 PRO A N 1
ATOM 899 C CA . PRO A 1 114 ? -15.927 -7.334 -25.618 1.00 83.94 114 PRO A CA 1
ATOM 900 C C . PRO A 1 114 ? -14.703 -6.935 -26.467 1.00 83.94 114 PRO A C 1
ATOM 902 O O . PRO A 1 114 ? -14.751 -7.002 -27.694 1.00 83.94 114 PRO A O 1
ATOM 905 N N . TYR A 1 115 ? -13.606 -6.504 -25.839 1.00 83.06 115 TYR A N 1
ATOM 906 C CA . TYR A 1 115 ? -12.450 -5.888 -26.501 1.00 83.06 115 TYR A CA 1
ATOM 907 C C . TYR A 1 115 ? -11.301 -6.863 -26.813 1.00 83.06 115 TYR A C 1
ATOM 909 O O . TYR A 1 115 ? -10.288 -6.463 -27.389 1.00 83.06 115 TYR A O 1
ATOM 917 N N . GLY A 1 116 ? -11.462 -8.139 -26.452 1.00 82.75 116 GLY A N 1
ATOM 918 C CA . GLY A 1 116 ? -10.478 -9.201 -26.666 1.00 82.75 116 GLY A CA 1
ATOM 919 C C . GLY A 1 116 ? -9.458 -9.350 -25.532 1.00 82.75 116 GLY A C 1
ATOM 920 O O . GLY A 1 116 ? -9.183 -8.421 -24.775 1.00 82.75 116 GLY A O 1
ATOM 921 N N . GLU A 1 117 ? -8.853 -10.539 -25.444 1.00 84.38 117 GLU A N 1
ATOM 922 C CA . GLU A 1 117 ? -7.990 -10.943 -24.317 1.00 84.38 117 GLU A CA 1
ATOM 923 C C . GLU A 1 117 ? -6.723 -10.076 -24.150 1.00 84.38 117 GLU A C 1
ATOM 925 O O . GLU A 1 117 ? -6.164 -9.993 -23.059 1.00 84.38 117 GLU A O 1
ATOM 930 N N . GLY A 1 118 ? -6.280 -9.404 -25.218 1.00 86.44 118 GLY A N 1
ATOM 931 C CA . GLY A 1 118 ? -5.051 -8.604 -25.239 1.00 86.44 118 GLY A CA 1
ATOM 932 C C . GLY A 1 118 ? -5.201 -7.144 -24.795 1.00 86.44 118 GLY A C 1
ATOM 933 O O . GLY A 1 118 ? -4.212 -6.408 -24.813 1.00 86.44 118 GLY A O 1
ATOM 934 N N . ILE A 1 119 ? -6.401 -6.690 -24.398 1.00 85.50 119 ILE A N 1
ATOM 935 C CA . ILE A 1 119 ? -6.665 -5.271 -24.076 1.00 85.50 119 ILE A CA 1
ATOM 936 C C . ILE A 1 119 ? -5.705 -4.700 -23.013 1.00 85.50 119 ILE A C 1
ATOM 938 O O . ILE A 1 119 ? -5.327 -3.528 -23.082 1.00 85.50 119 ILE A O 1
ATOM 942 N N . PHE A 1 120 ? -5.235 -5.527 -22.072 1.00 89.44 120 PHE A N 1
ATOM 943 C CA . PHE A 1 120 ? -4.350 -5.088 -20.987 1.00 89.44 120 PHE A CA 1
ATOM 944 C C . PHE A 1 120 ? -2.857 -5.388 -21.200 1.00 89.44 120 PHE A C 1
ATOM 946 O O . PHE A 1 120 ? -2.033 -4.996 -20.373 1.00 89.44 120 PHE A O 1
ATOM 953 N N . ASP A 1 121 ? -2.457 -6.036 -22.300 1.00 88.62 121 ASP A N 1
ATOM 954 C CA . ASP A 1 121 ? -1.083 -6.538 -22.488 1.00 88.62 121 ASP A CA 1
ATOM 955 C C . ASP A 1 121 ? -0.015 -5.451 -22.428 1.00 88.62 121 ASP A C 1
ATOM 957 O O . ASP A 1 121 ? 1.064 -5.641 -21.861 1.00 88.62 121 ASP A O 1
ATOM 961 N N . ARG A 1 122 ? -0.314 -4.265 -22.966 1.00 85.50 122 ARG A N 1
ATOM 962 C CA . ARG A 1 122 ? 0.615 -3.135 -22.893 1.00 85.50 122 ARG A CA 1
ATOM 963 C C . ARG A 1 122 ? 0.869 -2.696 -21.452 1.00 85.50 122 ARG A C 1
ATOM 965 O O . ARG A 1 122 ? 1.996 -2.318 -21.152 1.00 85.50 122 ARG A O 1
ATOM 972 N N . PHE A 1 123 ? -0.146 -2.740 -20.596 1.00 82.25 123 PHE A N 1
ATOM 973 C CA . PHE A 1 123 ? -0.092 -2.214 -19.233 1.00 82.25 123 PHE A CA 1
ATOM 974 C C . PHE A 1 123 ? 0.499 -3.208 -18.232 1.00 82.25 123 PHE A C 1
ATOM 976 O O . PHE A 1 123 ? 0.947 -2.801 -17.167 1.00 82.25 123 PHE A O 1
ATOM 983 N N . LYS A 1 124 ? 0.576 -4.492 -18.602 1.00 84.50 124 LYS A N 1
ATOM 984 C CA . LYS A 1 124 ? 1.280 -5.534 -17.839 1.00 84.50 124 LYS A CA 1
ATOM 985 C C . LYS A 1 124 ? 2.809 -5.479 -18.002 1.00 84.50 124 LYS A C 1
ATOM 987 O O . LYS A 1 124 ? 3.520 -6.130 -17.244 1.00 84.50 124 LYS A O 1
ATOM 992 N N . ARG A 1 125 ? 3.336 -4.724 -18.977 1.00 86.38 125 ARG A N 1
ATOM 993 C CA . ARG A 1 125 ? 4.785 -4.591 -19.213 1.00 86.38 125 ARG A CA 1
ATOM 994 C C . ARG A 1 125 ? 5.380 -3.509 -18.319 1.00 86.38 125 ARG A C 1
ATOM 996 O O . ARG A 1 125 ? 5.095 -2.331 -18.514 1.00 86.38 125 ARG A O 1
ATOM 1003 N N . ASP A 1 126 ? 6.213 -3.926 -17.369 1.00 87.25 126 ASP A N 1
ATOM 1004 C CA . ASP A 1 126 ? 6.945 -3.047 -16.449 1.00 87.25 126 ASP A CA 1
ATOM 1005 C C . ASP A 1 126 ? 6.063 -2.020 -15.707 1.00 87.25 126 ASP A C 1
ATOM 1007 O O . ASP A 1 126 ? 6.397 -0.828 -15.657 1.00 87.25 126 ASP A O 1
ATOM 1011 N N . PRO A 1 127 ? 4.939 -2.450 -15.096 1.00 89.00 127 PRO A N 1
ATOM 1012 C CA . PRO A 1 127 ? 3.961 -1.527 -14.547 1.00 89.00 127 PRO A CA 1
ATOM 1013 C C . PRO A 1 127 ? 4.537 -0.710 -13.388 1.00 89.00 127 PRO A C 1
ATOM 1015 O O . PRO A 1 127 ? 5.392 -1.155 -12.610 1.00 89.00 127 PRO A O 1
ATOM 1018 N N . ALA A 1 128 ? 4.039 0.517 -13.278 1.00 90.06 128 ALA A N 1
ATOM 1019 C CA . ALA A 1 128 ? 4.280 1.393 -12.148 1.00 90.06 128 ALA A CA 1
ATOM 1020 C C . ALA A 1 128 ? 3.303 1.033 -11.018 1.00 90.06 128 ALA A C 1
ATOM 1022 O O . ALA A 1 128 ? 2.281 1.689 -10.836 1.00 90.06 128 ALA A O 1
ATOM 1023 N N . THR A 1 129 ? 3.607 -0.042 -10.289 1.00 91.94 129 THR A N 1
ATOM 1024 C CA . THR A 1 129 ? 2.726 -0.577 -9.241 1.00 91.94 129 THR A CA 1
ATOM 1025 C C . THR A 1 129 ? 3.330 -0.346 -7.858 1.00 91.94 129 THR A C 1
ATOM 1027 O O . THR A 1 129 ? 4.325 -0.997 -7.520 1.00 91.94 129 THR A O 1
ATOM 1030 N N . PRO A 1 130 ? 2.774 0.573 -7.051 1.00 94.25 130 PRO A N 1
ATOM 1031 C CA . PRO A 1 130 ? 3.123 0.668 -5.644 1.00 94.25 130 PRO A CA 1
ATOM 1032 C C . PRO A 1 130 ? 2.424 -0.441 -4.846 1.00 94.25 130 PRO A C 1
ATOM 1034 O O . PRO A 1 130 ? 1.279 -0.791 -5.118 1.00 94.25 130 PRO A O 1
ATOM 1037 N N . MET A 1 131 ? 3.095 -0.951 -3.820 1.00 96.31 131 MET A N 1
ATOM 1038 C CA . MET A 1 131 ? 2.491 -1.726 -2.741 1.00 96.31 131 MET A CA 1
ATOM 1039 C C . MET A 1 131 ? 2.711 -0.967 -1.441 1.00 96.31 131 MET A C 1
ATOM 1041 O O . MET A 1 131 ? 3.829 -0.539 -1.143 1.00 96.31 131 MET A O 1
ATOM 1045 N N . ARG A 1 132 ? 1.631 -0.805 -0.680 1.00 95.75 132 ARG A N 1
ATOM 1046 C CA . ARG A 1 132 ? 1.634 -0.124 0.610 1.00 95.75 132 ARG A CA 1
ATOM 1047 C C . ARG A 1 132 ? 1.418 -1.161 1.699 1.00 95.75 132 ARG A C 1
ATOM 1049 O O . ARG A 1 132 ? 0.452 -1.916 1.648 1.00 95.75 132 ARG A O 1
ATOM 1056 N N . MET A 1 133 ? 2.311 -1.196 2.676 1.00 96.75 133 MET A N 1
ATOM 1057 C CA . MET A 1 133 ? 1.963 -1.714 3.996 1.00 96.75 133 MET A CA 1
ATOM 1058 C C . MET A 1 133 ? 1.327 -0.561 4.764 1.00 96.75 133 MET A C 1
ATOM 1060 O O . MET A 1 133 ? 1.800 0.566 4.637 1.00 96.75 133 MET A O 1
ATOM 1064 N N . LEU A 1 134 ? 0.242 -0.834 5.481 1.00 94.50 134 LEU A N 1
ATOM 1065 C CA . LEU A 1 134 ? -0.514 0.155 6.244 1.00 94.50 134 LEU A CA 1
ATOM 1066 C C . LEU A 1 134 ? -0.537 -0.273 7.708 1.00 94.50 134 LEU A C 1
ATOM 1068 O O . LEU A 1 134 ? -0.694 -1.460 8.003 1.00 94.50 134 LEU A O 1
ATOM 1072 N N . HIS A 1 135 ? -0.394 0.694 8.606 1.00 92.50 135 HIS A N 1
ATOM 1073 C CA . HIS A 1 135 ? -0.617 0.511 10.031 1.00 92.50 135 HIS A CA 1
ATOM 1074 C C . HIS A 1 135 ? -1.495 1.641 10.555 1.00 92.50 135 HIS A C 1
ATOM 1076 O O . HIS A 1 135 ? -1.176 2.822 10.409 1.00 92.50 135 HIS A O 1
ATOM 1082 N N . TYR A 1 136 ? -2.613 1.238 11.148 1.00 89.88 136 TYR A N 1
ATOM 1083 C CA . TYR A 1 136 ? -3.563 2.110 11.816 1.00 89.88 136 TYR A CA 1
ATOM 1084 C C . TYR A 1 136 ? -3.290 1.984 13.317 1.00 89.88 136 TYR A C 1
ATOM 1086 O O . TYR A 1 136 ? -3.533 0.910 13.876 1.00 89.88 136 TYR A O 1
ATOM 1094 N N . PRO A 1 137 ? -2.710 3.006 13.968 1.00 81.31 137 PRO A N 1
ATOM 1095 C CA . PRO A 1 137 ? -2.428 2.932 15.392 1.00 81.31 137 PRO A CA 1
ATOM 1096 C C . P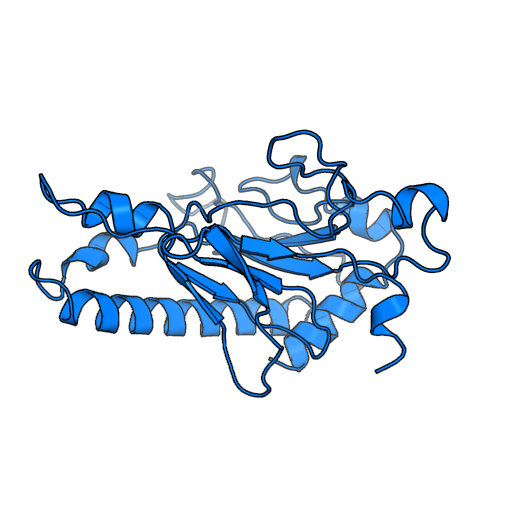RO A 1 137 ? -3.736 2.799 16.192 1.00 81.31 137 PRO A C 1
ATOM 1098 O O . PRO A 1 137 ? -4.761 3.356 15.785 1.00 81.31 137 PRO A O 1
ATOM 1101 N N . PRO A 1 138 ? -3.718 2.099 17.341 1.00 72.94 138 PRO A N 1
ATOM 1102 C CA . PRO A 1 138 ? -4.852 2.094 18.255 1.00 72.94 138 PRO A CA 1
ATOM 1103 C C . PRO A 1 138 ? -5.198 3.524 18.661 1.00 72.94 138 PRO A C 1
ATOM 1105 O O . PRO A 1 138 ? -4.310 4.320 18.962 1.00 72.94 138 PRO A O 1
ATOM 1108 N N . THR A 1 139 ? -6.485 3.847 18.692 1.00 65.50 139 THR A N 1
ATOM 1109 C CA . THR A 1 139 ? -6.956 5.175 19.098 1.00 65.50 139 THR A CA 1
ATOM 1110 C C . THR A 1 139 ? -6.849 5.388 20.614 1.00 65.50 139 THR A C 1
ATOM 1112 O O . THR A 1 139 ? -6.660 6.513 21.074 1.00 65.50 139 THR A O 1
ATOM 1115 N N . GLU A 1 140 ? -6.883 4.311 21.404 1.00 57.62 140 GLU A N 1
ATOM 1116 C CA . GLU A 1 140 ? -6.723 4.357 22.858 1.00 57.62 140 GLU A CA 1
ATOM 1117 C C . GLU A 1 140 ? -5.268 4.646 23.269 1.00 57.62 140 GLU A C 1
ATOM 1119 O O . GLU A 1 140 ? -4.349 3.878 22.986 1.00 57.62 140 GLU A O 1
ATOM 1124 N N . GLY A 1 141 ? -5.054 5.766 23.967 1.00 53.19 141 GLY A N 1
ATOM 1125 C CA . GLY A 1 141 ? -3.767 6.134 24.573 1.00 53.19 141 GLY A CA 1
ATOM 1126 C C . GLY A 1 141 ? -2.718 6.717 23.618 1.00 53.19 141 GLY A C 1
ATOM 1127 O O . GLY A 1 141 ? -1.715 7.245 24.095 1.00 53.19 141 GLY A O 1
ATOM 1128 N N . ALA A 1 142 ? -2.943 6.666 22.301 1.00 49.50 142 ALA A N 1
ATOM 1129 C CA . ALA A 1 142 ? -2.052 7.252 21.294 1.00 49.50 142 ALA A CA 1
ATOM 1130 C C . ALA A 1 142 ? -2.490 8.650 20.822 1.00 49.50 142 ALA A C 1
ATOM 1132 O O . ALA A 1 142 ? -1.700 9.355 20.194 1.00 49.50 142 ALA A O 1
ATOM 1133 N N . MET A 1 143 ? -3.732 9.053 21.109 1.00 59.41 143 MET A N 1
ATOM 1134 C CA . MET A 1 143 ? -4.312 10.321 20.663 1.00 59.41 143 MET A CA 1
ATOM 1135 C C . MET A 1 143 ? -5.170 10.971 21.745 1.00 59.41 143 MET A C 1
ATOM 1137 O O . MET A 1 143 ? -5.672 10.297 22.646 1.00 59.41 143 MET A O 1
ATOM 1141 N N . ASP A 1 144 ? -5.352 12.289 21.639 1.00 57.41 144 ASP A N 1
ATOM 1142 C CA . ASP A 1 144 ? -6.314 13.012 22.466 1.00 57.41 144 ASP A CA 1
ATOM 1143 C C . ASP A 1 144 ? -7.706 12.406 22.262 1.00 57.41 144 ASP A C 1
ATOM 1145 O O . ASP A 1 144 ? -8.201 12.336 21.137 1.00 57.41 144 ASP A O 1
ATOM 1149 N N . ALA A 1 145 ? -8.354 11.989 23.352 1.00 56.12 145 ALA A N 1
ATOM 1150 C CA . ALA A 1 145 ? -9.662 11.327 23.307 1.00 56.12 145 ALA A CA 1
ATOM 1151 C C . ALA A 1 145 ? -10.722 12.144 22.538 1.00 56.12 145 ALA A C 1
ATOM 1153 O O . ALA A 1 145 ? -11.583 11.577 21.876 1.00 56.12 145 ALA A O 1
ATOM 1154 N N . ALA A 1 146 ? -10.610 13.477 22.555 1.00 54.81 146 ALA A N 1
ATOM 1155 C CA . ALA A 1 146 ? -11.489 14.377 21.810 1.00 54.81 146 ALA A CA 1
ATOM 1156 C C . ALA A 1 146 ? -11.326 14.288 20.278 1.00 54.81 146 ALA A C 1
ATOM 1158 O O . ALA A 1 146 ? -12.280 14.560 19.561 1.00 54.81 146 ALA A O 1
ATOM 1159 N N . ALA A 1 147 ? -10.145 13.913 19.774 1.00 59.03 147 ALA A N 1
ATOM 1160 C CA . ALA A 1 147 ? -9.916 13.696 18.344 1.00 59.03 147 ALA A CA 1
ATOM 1161 C C . ALA A 1 147 ? -10.432 12.323 17.879 1.00 59.03 147 ALA A C 1
ATOM 1163 O O . ALA A 1 147 ? -10.792 12.165 16.719 1.00 59.03 147 ALA A O 1
ATOM 1164 N N . VAL A 1 148 ? -10.492 11.336 18.781 1.00 60.53 148 VAL A N 1
ATOM 1165 C CA . VAL A 1 148 ? -10.971 9.972 18.492 1.00 60.53 148 VAL A CA 1
ATOM 1166 C C . VAL A 1 148 ? -12.497 9.911 18.343 1.00 60.53 148 VAL A C 1
ATOM 1168 O O . VAL A 1 148 ? -12.998 9.128 17.535 1.00 60.53 148 VAL A O 1
ATOM 1171 N N . ASP A 1 149 ? -13.222 10.749 19.088 1.00 66.50 149 ASP A N 1
ATOM 1172 C CA . ASP A 1 149 ? -14.690 10.831 19.053 1.00 66.50 149 ASP A CA 1
ATOM 1173 C C . ASP A 1 149 ? -15.236 11.781 17.966 1.00 66.50 149 ASP A C 1
ATOM 1175 O O . ASP A 1 149 ? -16.452 11.886 17.797 1.00 66.50 149 ASP A O 1
ATOM 1179 N N . ASP A 1 150 ? -14.376 12.469 17.206 1.00 77.94 150 ASP A N 1
ATOM 1180 C CA . ASP A 1 150 ? -14.818 13.291 16.075 1.00 77.94 150 ASP A CA 1
ATOM 1181 C C . ASP A 1 150 ? -15.185 12.389 14.886 1.00 77.94 150 ASP A C 1
ATOM 1183 O O . ASP A 1 150 ? -14.358 11.630 14.375 1.00 77.94 150 ASP A O 1
ATOM 1187 N N . GLU A 1 151 ? -16.428 12.478 14.405 1.00 76.94 151 GLU A N 1
ATOM 1188 C CA . GLU A 1 151 ? -16.898 11.688 13.261 1.00 76.94 151 GLU A CA 1
ATOM 1189 C C . GLU A 1 151 ? -16.103 11.947 11.975 1.00 76.94 151 GLU A C 1
ATOM 1191 O O . GLU A 1 151 ? -16.055 11.093 11.091 1.00 76.94 151 GLU A O 1
ATOM 1196 N N . ARG A 1 152 ? -15.431 13.100 11.903 1.00 80.50 152 ARG A N 1
ATOM 1197 C CA . ARG A 1 152 ? -14.566 13.515 10.798 1.00 80.50 152 ARG A CA 1
ATOM 1198 C C . ARG A 1 152 ? -13.191 12.851 10.856 1.00 80.50 152 ARG A C 1
ATOM 1200 O O . ARG A 1 152 ? -12.451 12.930 9.875 1.00 80.50 152 ARG A O 1
ATOM 1207 N N . GLN A 1 153 ? -12.832 12.214 11.974 1.00 84.75 153 GLN A N 1
ATOM 1208 C CA . GLN A 1 153 ? -11.596 11.457 12.113 1.00 84.75 153 GLN A CA 1
ATOM 1209 C C . GLN A 1 153 ? -11.763 10.043 11.551 1.00 84.75 153 GLN A C 1
ATOM 1211 O O . GLN A 1 153 ? -12.514 9.221 12.084 1.00 84.75 153 GLN A O 1
ATOM 1216 N N . LEU A 1 154 ? -11.025 9.759 10.477 1.00 83.75 154 LEU A N 1
ATOM 1217 C CA . LEU A 1 154 ? -11.023 8.469 9.786 1.00 83.75 154 LEU A CA 1
ATOM 1218 C C . LEU A 1 154 ? -9.623 7.846 9.786 1.00 83.75 154 LEU A C 1
ATOM 1220 O O . LEU A 1 154 ? -8.609 8.549 9.861 1.00 83.75 154 LEU A O 1
ATOM 1224 N N . GLY A 1 155 ? -9.563 6.514 9.694 1.00 84.31 155 GLY A N 1
ATOM 1225 C CA . GLY A 1 155 ? -8.309 5.799 9.473 1.00 84.31 155 GLY A CA 1
ATOM 1226 C C . GLY A 1 155 ? -7.798 6.077 8.063 1.00 84.31 155 GLY A C 1
ATOM 1227 O O . GLY A 1 155 ? -6.628 6.399 7.868 1.00 84.31 155 GLY A O 1
ATOM 1228 N N . ALA A 1 156 ? -8.695 5.985 7.081 1.00 85.62 156 ALA A N 1
ATOM 1229 C CA . ALA A 1 156 ? -8.494 6.481 5.728 1.00 85.62 156 ALA A CA 1
ATOM 1230 C C . ALA A 1 156 ? -9.787 7.121 5.212 1.00 85.62 156 ALA A C 1
ATOM 1232 O O . ALA A 1 156 ? -10.837 6.479 5.217 1.00 85.62 156 ALA A O 1
ATOM 1233 N N . SER A 1 157 ? -9.698 8.365 4.752 1.00 85.56 157 SER A N 1
ATOM 1234 C CA . SER A 1 157 ? -10.799 9.104 4.122 1.00 85.56 157 SER A CA 1
ATOM 1235 C C . SER A 1 157 ? -11.305 8.433 2.838 1.00 85.56 157 SER A C 1
ATOM 1237 O O . SER A 1 157 ? -10.607 7.625 2.226 1.00 85.56 157 SER A O 1
ATOM 1239 N N . ALA A 1 158 ? -12.540 8.743 2.437 1.00 86.69 158 ALA A N 1
ATOM 1240 C CA . ALA A 1 158 ? -13.185 8.172 1.255 1.00 86.69 158 ALA A CA 1
ATOM 1241 C C . ALA A 1 158 ? -12.450 8.530 -0.046 1.00 86.69 158 ALA A C 1
ATOM 1243 O O . ALA A 1 158 ? -12.223 9.702 -0.343 1.00 86.69 158 ALA A O 1
ATOM 1244 N N . HIS A 1 159 ? -12.101 7.522 -0.848 1.00 87.69 159 HIS A N 1
ATOM 1245 C CA . HIS A 1 159 ? -11.396 7.717 -2.116 1.00 87.69 159 HIS A CA 1
ATOM 1246 C C . HIS A 1 159 ? -11.623 6.567 -3.104 1.00 87.69 159 HIS A C 1
ATOM 1248 O O . HIS A 1 159 ? -12.094 5.491 -2.741 1.00 87.69 159 HIS A O 1
ATOM 1254 N N . THR A 1 160 ? -11.274 6.802 -4.370 1.00 86.94 160 THR A N 1
ATOM 1255 C CA . THR A 1 160 ? -11.071 5.745 -5.370 1.00 86.94 160 THR A CA 1
ATOM 1256 C C . THR A 1 160 ? -9.579 5.509 -5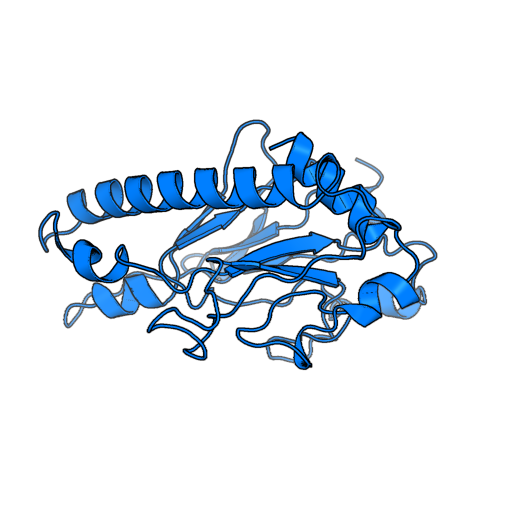.581 1.00 86.94 160 THR A C 1
ATOM 1258 O O . THR A 1 160 ? -8.743 6.381 -5.319 1.00 86.94 160 THR A O 1
ATOM 1261 N N . ASP A 1 161 ? -9.233 4.320 -6.069 1.00 89.50 161 ASP A N 1
ATOM 1262 C CA . ASP A 1 161 ? -7.858 4.004 -6.435 1.00 89.50 161 ASP A CA 1
ATOM 1263 C C . ASP A 1 161 ? -7.558 4.411 -7.877 1.00 89.50 161 ASP A C 1
ATOM 1265 O O . ASP A 1 161 ? -8.215 3.976 -8.822 1.00 89.50 161 ASP A O 1
ATOM 1269 N N . PHE A 1 162 ? -6.471 5.158 -8.067 1.00 86.94 162 PHE A N 1
ATOM 1270 C CA . PHE A 1 162 ? -6.039 5.605 -9.395 1.00 86.94 162 PHE A CA 1
ATOM 1271 C C . PHE A 1 162 ? -5.569 4.477 -10.325 1.00 86.94 162 PHE A C 1
ATOM 1273 O O . PHE A 1 162 ? -5.333 4.737 -11.500 1.00 86.94 162 PHE A O 1
ATOM 1280 N N . GLY A 1 163 ? -5.322 3.270 -9.805 1.00 89.44 163 GLY A N 1
ATOM 1281 C CA . GLY A 1 163 ? -4.737 2.149 -10.544 1.00 89.44 163 GLY A CA 1
ATOM 1282 C C . GLY A 1 163 ? -5.721 1.423 -11.467 1.00 89.44 163 GLY A C 1
ATOM 1283 O O . GLY A 1 163 ? -6.826 1.887 -11.731 1.00 89.44 163 GLY A O 1
ATOM 1284 N N . ALA A 1 164 ? -5.306 0.256 -11.969 1.00 90.69 164 ALA A N 1
ATOM 1285 C CA . ALA A 1 164 ? -6.196 -0.642 -12.709 1.00 90.69 164 ALA A CA 1
ATOM 1286 C C . ALA A 1 164 ? -7.019 -1.517 -11.757 1.00 90.69 164 ALA A C 1
ATOM 1288 O O . ALA A 1 164 ? -8.242 -1.537 -11.825 1.00 90.69 164 ALA A O 1
ATOM 1289 N N . ILE A 1 165 ? -6.338 -2.217 -10.853 1.00 93.31 165 ILE A N 1
ATOM 1290 C CA . ILE A 1 165 ? -6.952 -3.008 -9.790 1.00 93.31 165 ILE A CA 1
ATOM 1291 C C . ILE A 1 165 ? -6.140 -2.846 -8.508 1.00 93.31 165 ILE A C 1
ATOM 1293 O O . ILE A 1 165 ? -4.919 -2.663 -8.570 1.00 93.31 165 ILE A O 1
ATOM 1297 N N . THR A 1 166 ? -6.807 -2.986 -7.370 1.00 94.75 166 THR A N 1
ATOM 1298 C CA . THR A 1 166 ? -6.175 -3.052 -6.050 1.00 94.75 166 THR A CA 1
ATOM 1299 C C . THR A 1 166 ? -6.415 -4.427 -5.456 1.00 94.75 166 THR A C 1
ATOM 1301 O O . THR A 1 166 ? -7.544 -4.908 -5.433 1.00 94.75 166 THR A O 1
ATOM 1304 N N . LEU A 1 167 ? -5.342 -5.060 -4.979 1.00 95.56 167 LEU A N 1
ATOM 1305 C CA . LEU A 1 167 ? -5.399 -6.311 -4.228 1.00 95.56 167 LEU A CA 1
ATOM 1306 C C . LEU A 1 167 ? -5.142 -5.997 -2.761 1.00 95.56 167 LEU A C 1
ATOM 1308 O O . LEU A 1 167 ? -4.011 -5.688 -2.380 1.00 95.56 167 LEU A O 1
ATOM 1312 N N . LEU A 1 168 ? -6.191 -6.066 -1.951 1.00 94.69 168 LEU A N 1
ATOM 1313 C CA . LEU A 1 168 ? -6.139 -5.704 -0.546 1.00 94.69 168 LEU A CA 1
ATOM 1314 C C . LEU A 1 168 ? -6.167 -6.955 0.331 1.00 94.69 168 LEU A C 1
ATOM 1316 O O . LEU A 1 168 ? -7.088 -7.771 0.284 1.00 94.69 168 LEU A O 1
ATOM 1320 N N . LEU A 1 169 ? -5.120 -7.091 1.141 1.00 93.69 169 LEU A N 1
ATOM 1321 C CA . LEU A 1 169 ? -5.003 -8.120 2.164 1.00 93.69 169 LEU A CA 1
ATOM 1322 C C . LEU A 1 169 ? -5.308 -7.470 3.509 1.00 93.69 169 LEU A C 1
ATOM 1324 O O . LEU A 1 169 ? -4.650 -6.500 3.882 1.00 93.69 169 LEU A O 1
ATOM 1328 N N . GLN A 1 170 ? -6.263 -8.032 4.241 1.00 88.62 170 GLN A N 1
ATOM 1329 C CA . GLN A 1 170 ? -6.639 -7.575 5.578 1.00 88.62 170 GLN A CA 1
ATOM 1330 C C . GLN A 1 170 ? -6.042 -8.508 6.639 1.00 88.62 170 GLN A C 1
ATOM 1332 O O . GLN A 1 170 ? -5.838 -9.702 6.390 1.00 88.62 170 GLN A O 1
ATOM 1337 N N . ASP A 1 171 ? -5.738 -7.967 7.821 1.00 85.88 171 ASP A N 1
ATOM 1338 C CA . ASP A 1 171 ? -5.570 -8.798 9.011 1.00 85.88 171 ASP A CA 1
ATOM 1339 C C . ASP A 1 171 ? -6.955 -9.140 9.592 1.00 85.88 171 ASP A C 1
ATOM 1341 O O . ASP A 1 171 ? -7.914 -9.226 8.838 1.00 85.88 171 ASP A O 1
ATOM 1345 N N . GLN A 1 172 ? -7.082 -9.446 10.883 1.00 85.75 172 GLN A N 1
ATOM 1346 C CA . GLN A 1 172 ? -8.385 -9.804 11.468 1.00 85.75 172 GLN A CA 1
ATOM 1347 C C . GLN A 1 172 ? -9.149 -8.598 12.036 1.00 85.75 172 GLN A C 1
ATOM 1349 O O . GLN A 1 172 ? -10.203 -8.786 12.637 1.00 85.75 172 GLN A O 1
ATOM 1354 N N . VAL A 1 173 ? -8.633 -7.377 11.871 1.00 84.44 173 VAL A N 1
ATOM 1355 C CA . VAL A 1 173 ? -9.268 -6.160 12.376 1.00 84.44 173 VAL A CA 1
ATOM 1356 C C . VAL A 1 173 ? -10.172 -5.563 11.296 1.00 84.44 173 VAL A C 1
ATOM 1358 O O . VAL A 1 173 ? -9.748 -5.322 10.166 1.00 84.44 173 VAL A O 1
ATOM 1361 N N . SER A 1 174 ? -11.441 -5.349 11.642 1.00 84.19 174 SER A N 1
ATOM 1362 C CA . SER A 1 174 ? -12.432 -4.711 10.766 1.00 84.19 174 SER A CA 1
ATOM 1363 C C . SER A 1 174 ? -12.217 -3.199 10.661 1.00 84.19 174 SER A C 1
ATOM 1365 O O . SER A 1 174 ? -11.606 -2.587 11.535 1.00 84.19 174 SER A O 1
ATOM 1367 N N . GLY A 1 175 ? -12.760 -2.594 9.603 1.00 86.25 175 GLY A N 1
ATOM 1368 C CA . GLY A 1 175 ? -12.763 -1.137 9.421 1.00 86.25 175 GLY A CA 1
ATOM 1369 C C . GLY A 1 175 ? -12.908 -0.688 7.968 1.00 86.25 175 GLY A C 1
ATOM 1370 O O . GLY A 1 175 ? -13.225 0.468 7.721 1.00 86.25 175 GLY A O 1
ATOM 1371 N N . LEU A 1 176 ? -12.685 -1.584 7.000 1.00 90.06 176 LEU A N 1
ATOM 1372 C CA . LEU A 1 176 ? -12.882 -1.291 5.581 1.00 90.06 176 LEU A CA 1
ATOM 1373 C C . LEU A 1 176 ? -14.372 -1.205 5.237 1.00 90.06 176 LEU A C 1
ATOM 1375 O O . LEU A 1 176 ? -15.122 -2.145 5.508 1.00 90.06 176 LEU A O 1
ATOM 1379 N N . GLN A 1 177 ? -14.745 -0.129 4.551 1.00 90.44 177 GLN A N 1
ATOM 1380 C CA . GLN A 1 177 ? -16.067 0.069 3.969 1.00 90.44 177 GLN A CA 1
ATOM 1381 C C . GLN A 1 177 ? -15.956 0.424 2.487 1.00 90.44 177 GLN A C 1
ATOM 1383 O O . GLN A 1 177 ? -15.020 1.112 2.070 1.00 90.44 177 GLN A O 1
ATOM 1388 N N . VAL A 1 178 ? -16.933 -0.025 1.702 1.00 89.56 178 VAL A N 1
ATOM 1389 C CA . VAL A 1 178 ? -17.104 0.331 0.285 1.00 89.56 178 VAL A CA 1
ATOM 1390 C C . VAL A 1 178 ? -18.419 1.072 0.093 1.00 89.56 178 VAL A C 1
ATOM 1392 O O . VAL A 1 178 ? -19.410 0.765 0.750 1.00 89.56 178 VAL A O 1
ATOM 1395 N N . HIS A 1 179 ? -18.424 2.075 -0.773 1.00 87.69 179 HIS A N 1
ATOM 1396 C CA . HIS A 1 179 ? -19.614 2.848 -1.086 1.00 87.69 179 HIS A CA 1
ATOM 1397 C C . HIS A 1 179 ? -20.365 2.194 -2.244 1.00 87.69 179 HIS A C 1
ATOM 1399 O O . HIS A 1 179 ? -19.925 2.250 -3.395 1.00 87.69 179 HIS A O 1
ATOM 1405 N N . ASP A 1 180 ? -21.531 1.641 -1.938 1.00 85.94 180 ASP A N 1
ATOM 1406 C CA . ASP A 1 180 ? -22.462 1.112 -2.925 1.00 85.94 180 ASP A CA 1
ATOM 1407 C C . ASP A 1 180 ? -23.129 2.280 -3.666 1.00 85.94 180 ASP A C 1
ATOM 1409 O O . ASP A 1 180 ? -23.895 3.055 -3.091 1.00 85.94 180 ASP A O 1
ATOM 1413 N N . SER A 1 181 ? -22.830 2.424 -4.959 1.00 81.12 181 SER A N 1
ATOM 1414 C CA . SER A 1 181 ? -23.380 3.499 -5.790 1.00 81.12 181 SER A CA 1
ATOM 1415 C C . SER A 1 181 ? -24.884 3.395 -6.026 1.00 81.12 181 SER A C 1
ATOM 1417 O O . SER A 1 181 ? -25.521 4.418 -6.278 1.00 81.12 181 SER A O 1
ATOM 1419 N N . ASP A 1 182 ? -25.448 2.189 -5.969 1.00 84.00 182 ASP A N 1
ATOM 1420 C CA . ASP A 1 182 ? -26.858 1.949 -6.270 1.00 84.00 182 ASP A CA 1
ATOM 1421 C C . ASP A 1 182 ? -27.733 2.330 -5.078 1.00 84.00 182 ASP A C 1
ATOM 1423 O O . ASP A 1 182 ? -28.816 2.897 -5.244 1.00 84.00 182 ASP A O 1
ATOM 1427 N N . THR A 1 183 ? -27.257 2.041 -3.864 1.00 90.19 183 THR A N 1
ATOM 1428 C CA . THR A 1 183 ? -27.987 2.355 -2.629 1.00 90.19 183 THR A CA 1
ATOM 1429 C C . THR A 1 183 ? -27.529 3.648 -1.954 1.00 90.19 183 THR A C 1
ATOM 1431 O O . THR A 1 183 ? -28.273 4.196 -1.141 1.00 90.19 183 THR A O 1
ATOM 1434 N N . GLY A 1 184 ? -26.338 4.153 -2.291 1.00 87.31 184 GLY A N 1
ATOM 1435 C CA . GLY A 1 184 ? -25.708 5.314 -1.656 1.00 87.31 184 GLY A CA 1
ATOM 1436 C C . GLY A 1 184 ? -25.196 5.042 -0.238 1.00 87.31 184 GLY A C 1
ATOM 1437 O O . GLY A 1 184 ? -24.925 5.986 0.505 1.00 87.31 184 GLY A O 1
ATOM 1438 N N . ASN A 1 185 ? -25.121 3.771 0.167 1.00 89.31 185 ASN A N 1
ATOM 1439 C CA . ASN A 1 185 ? -24.720 3.373 1.512 1.00 89.31 185 ASN A CA 1
ATOM 1440 C C . ASN A 1 185 ? -23.266 2.904 1.549 1.00 89.31 185 ASN A C 1
ATOM 1442 O O . ASN A 1 185 ? -22.750 2.320 0.596 1.00 89.31 185 ASN A O 1
ATOM 1446 N N . TRP A 1 186 ? -22.639 3.082 2.707 1.00 87.69 186 TRP A N 1
ATOM 1447 C CA . TRP A 1 186 ? -21.382 2.422 3.035 1.00 87.69 186 TRP A CA 1
ATOM 1448 C C . TRP A 1 186 ? -21.655 0.999 3.527 1.00 87.69 186 TRP A C 1
ATOM 1450 O O . TRP A 1 186 ? -22.511 0.780 4.385 1.00 87.69 186 TRP A O 1
ATOM 1460 N N . VAL A 1 187 ? -20.939 0.031 2.961 1.00 89.56 187 VAL A N 1
ATOM 1461 C CA . VAL A 1 187 ? -21.071 -1.398 3.245 1.00 89.56 187 VAL A CA 1
ATOM 1462 C C . VAL A 1 187 ? -19.772 -1.906 3.852 1.00 89.56 187 VAL A C 1
ATOM 1464 O O . VAL A 1 187 ? -18.701 -1.753 3.262 1.00 89.56 187 VAL A O 1
ATOM 1467 N N . ASP A 1 188 ? -19.867 -2.542 5.019 1.00 90.44 188 ASP A N 1
ATOM 1468 C CA . ASP A 1 188 ? -18.716 -3.151 5.681 1.00 90.44 188 ASP A CA 1
ATOM 1469 C C . ASP A 1 188 ? -18.154 -4.320 4.865 1.00 90.44 188 ASP A C 1
ATOM 1471 O O . ASP A 1 188 ? -18.883 -5.208 4.411 1.00 90.44 188 ASP A O 1
ATOM 1475 N N . VAL A 1 189 ? -16.827 -4.369 4.764 1.00 90.06 189 VAL A N 1
ATOM 1476 C CA . VAL A 1 189 ? -16.088 -5.493 4.188 1.00 90.06 189 VAL A CA 1
ATOM 1477 C C . VAL A 1 189 ? -15.382 -6.237 5.326 1.00 90.06 189 VAL A C 1
ATOM 1479 O O . VAL A 1 189 ? -14.232 -5.919 5.663 1.00 90.06 189 VAL A O 1
ATOM 1482 N N . PRO A 1 190 ? -16.062 -7.207 5.973 1.00 90.00 190 PRO A N 1
ATOM 1483 C CA . PRO A 1 190 ? -15.504 -7.906 7.120 1.00 90.00 190 PRO A CA 1
ATOM 1484 C C . PRO A 1 190 ? -14.271 -8.712 6.697 1.00 90.00 190 PRO A C 1
ATOM 1486 O O . PRO A 1 190 ? -14.307 -9.373 5.650 1.00 90.00 190 PRO A O 1
ATOM 1489 N N . PRO A 1 191 ? -13.200 -8.729 7.509 1.00 88.94 191 PRO A N 1
ATOM 1490 C CA . PRO A 1 191 ? -12.037 -9.535 7.204 1.00 88.94 191 PRO A CA 1
ATOM 1491 C C . PRO A 1 191 ? -12.392 -11.010 7.062 1.00 88.94 191 PRO A C 1
ATOM 1493 O O . PRO A 1 191 ? -13.100 -11.594 7.886 1.00 88.94 191 PRO A O 1
ATOM 1496 N N . ARG A 1 192 ? -11.870 -11.640 6.010 1.00 90.12 192 ARG A N 1
ATOM 1497 C CA . ARG A 1 192 ? -12.036 -13.074 5.776 1.00 90.12 192 ARG A CA 1
ATOM 1498 C C . ARG A 1 192 ? -10.675 -13.725 5.627 1.00 90.12 192 ARG A C 1
ATOM 1500 O O . ARG A 1 192 ? -9.884 -13.352 4.758 1.00 90.12 192 ARG A O 1
ATOM 1507 N N . GLN A 1 193 ? -10.422 -14.723 6.469 1.00 87.06 193 GLN A N 1
ATOM 1508 C CA . GLN A 1 193 ? -9.224 -15.542 6.365 1.00 87.06 193 GLN A CA 1
ATOM 1509 C C . GLN A 1 193 ? -9.134 -16.180 4.970 1.00 87.06 193 GLN A C 1
ATOM 1511 O O . GLN A 1 193 ? -10.147 -16.570 4.389 1.00 87.06 193 GLN A O 1
ATOM 1516 N N . ASP A 1 194 ? -7.914 -16.250 4.437 1.00 87.25 194 ASP A N 1
ATOM 1517 C CA . ASP A 1 194 ? -7.600 -16.829 3.126 1.00 87.25 194 ASP A CA 1
ATOM 1518 C C . ASP A 1 194 ? -8.335 -16.170 1.943 1.00 87.25 194 ASP A C 1
ATOM 1520 O O . ASP A 1 194 ? -8.562 -16.794 0.907 1.00 87.25 194 ASP A O 1
ATOM 1524 N N . SER A 1 195 ? -8.672 -14.884 2.076 1.00 91.19 195 SER A N 1
ATOM 1525 C CA . SER A 1 195 ? -9.273 -14.079 1.013 1.00 91.19 195 SER A CA 1
ATOM 1526 C C . SER A 1 195 ? -8.447 -12.832 0.688 1.00 91.19 195 SER A C 1
ATOM 1528 O O . SER A 1 195 ? -7.591 -12.406 1.465 1.00 91.19 195 SER A O 1
ATOM 1530 N N . ILE A 1 196 ? -8.703 -12.266 -0.490 1.00 93.00 196 ILE A N 1
ATOM 1531 C CA . ILE A 1 196 ? -8.153 -10.992 -0.953 1.00 93.00 196 ILE A CA 1
ATOM 1532 C C . ILE A 1 196 ? -9.330 -10.187 -1.492 1.00 93.00 196 ILE A C 1
ATOM 1534 O O . ILE A 1 196 ? -10.087 -10.695 -2.321 1.00 93.00 196 ILE A O 1
ATOM 1538 N N . VAL A 1 197 ? -9.471 -8.947 -1.034 1.00 93.62 197 VAL A N 1
ATOM 1539 C CA . VAL A 1 197 ? -10.439 -8.001 -1.597 1.00 93.62 197 VAL A CA 1
ATOM 1540 C C . VAL A 1 197 ? -9.846 -7.434 -2.883 1.00 93.62 197 VAL A C 1
ATOM 1542 O O . VAL A 1 197 ? -8.666 -7.073 -2.922 1.00 93.62 197 VAL A O 1
ATOM 1545 N N . VAL A 1 198 ? -10.644 -7.395 -3.948 1.00 93.25 198 VAL A N 1
ATOM 1546 C CA . VAL A 1 198 ? -10.222 -6.898 -5.259 1.00 93.25 198 VAL A CA 1
ATOM 1547 C C . VAL A 1 198 ? -11.104 -5.725 -5.641 1.00 93.25 198 VAL A C 1
ATOM 1549 O O . VAL A 1 198 ? -12.290 -5.916 -5.889 1.00 93.25 198 VAL A O 1
ATOM 1552 N N . ASN A 1 199 ? -10.507 -4.540 -5.737 1.00 90.56 199 ASN A N 1
ATOM 1553 C CA . ASN A 1 199 ? -11.199 -3.340 -6.199 1.00 90.56 199 ASN A CA 1
ATOM 1554 C C . ASN A 1 199 ? -10.788 -3.028 -7.640 1.00 90.56 199 ASN A C 1
ATOM 1556 O O . ASN A 1 199 ? -9.627 -3.217 -8.018 1.00 90.56 199 ASN A O 1
ATOM 1560 N N . ILE A 1 200 ? -11.731 -2.529 -8.436 1.00 89.19 200 ILE A N 1
ATOM 1561 C CA . ILE A 1 200 ? -11.461 -1.952 -9.755 1.00 89.19 200 ILE A CA 1
ATOM 1562 C C . ILE A 1 200 ? -11.105 -0.480 -9.561 1.00 89.19 200 ILE A C 1
ATOM 1564 O O . ILE A 1 200 ? -11.794 0.221 -8.832 1.00 89.19 200 ILE A O 1
ATOM 1568 N N . GLY A 1 201 ? -10.026 -0.023 -10.191 1.00 89.75 201 GLY A N 1
ATOM 1569 C CA . GLY A 1 201 ? -9.579 1.365 -10.119 1.00 89.75 201 GLY A CA 1
ATOM 1570 C C . GLY A 1 201 ? -9.924 2.177 -11.366 1.00 89.75 201 GLY A C 1
ATOM 1571 O O . GLY A 1 201 ? -10.351 1.648 -12.399 1.00 89.75 201 GLY A O 1
ATOM 1572 N N . ASP A 1 202 ? -9.679 3.483 -11.281 1.00 87.81 202 ASP A N 1
ATOM 1573 C CA . ASP A 1 202 ? -10.062 4.477 -12.287 1.00 87.81 202 ASP A CA 1
ATOM 1574 C C . ASP A 1 202 ? -9.524 4.166 -13.698 1.00 87.81 202 ASP A C 1
ATOM 1576 O O . ASP A 1 202 ? -10.135 4.546 -14.704 1.00 87.81 202 ASP A O 1
ATOM 1580 N N . MET A 1 203 ? -8.364 3.502 -13.811 1.00 88.88 203 MET A N 1
ATOM 1581 C CA . MET A 1 203 ? -7.771 3.187 -15.117 1.00 88.88 203 MET A CA 1
ATOM 1582 C C . MET A 1 203 ? -8.615 2.195 -15.906 1.00 88.88 203 MET A C 1
ATOM 1584 O O . MET A 1 203 ? -8.706 2.352 -17.121 1.00 88.88 203 MET A O 1
ATOM 1588 N N . ILE A 1 204 ? -9.241 1.210 -15.250 1.00 86.38 204 ILE A N 1
ATOM 1589 C CA . ILE A 1 204 ? -10.098 0.243 -15.947 1.00 86.38 204 ILE A CA 1
ATOM 1590 C C . ILE A 1 204 ? -11.274 0.980 -16.565 1.00 86.38 204 ILE A C 1
ATOM 1592 O O . ILE A 1 204 ? -11.447 0.894 -17.776 1.00 86.38 204 ILE A O 1
ATOM 1596 N N . THR A 1 205 ? -11.979 1.807 -15.789 1.00 79.56 205 THR A N 1
ATOM 1597 C CA . THR A 1 205 ? -13.080 2.627 -16.309 1.00 79.56 205 THR A CA 1
ATOM 1598 C C . THR A 1 205 ? -12.644 3.479 -17.493 1.00 79.56 205 THR A C 1
ATOM 1600 O O . THR A 1 205 ? -13.344 3.530 -18.498 1.00 79.56 205 THR A O 1
ATOM 1603 N N . ARG A 1 206 ? -11.460 4.101 -17.443 1.00 82.38 206 ARG A N 1
ATOM 1604 C CA . ARG A 1 206 ? -10.941 4.889 -18.575 1.00 82.38 206 ARG A CA 1
ATOM 1605 C C . ARG A 1 206 ? -10.582 4.046 -19.798 1.00 82.38 206 ARG A C 1
ATOM 1607 O O . ARG A 1 206 ? -10.732 4.526 -20.916 1.00 82.38 206 ARG A O 1
ATOM 1614 N N . TRP A 1 207 ? -10.060 2.837 -19.611 1.00 81.69 207 TRP A N 1
ATOM 1615 C CA . TRP A 1 207 ? -9.667 1.952 -20.711 1.00 81.69 207 TRP A CA 1
ATOM 1616 C C . TRP A 1 207 ? -10.855 1.284 -21.391 1.00 81.69 207 TRP A C 1
ATOM 1618 O O . TRP A 1 207 ? -10.768 0.965 -22.574 1.00 81.69 207 TRP A O 1
ATOM 1628 N N . THR A 1 208 ? -11.941 1.064 -20.654 1.00 76.31 208 THR A N 1
ATOM 1629 C CA . THR A 1 208 ? -13.103 0.303 -21.122 1.00 76.31 208 THR A CA 1
ATOM 1630 C C . THR A 1 208 ? -14.333 1.163 -21.386 1.00 76.31 208 THR A C 1
ATOM 1632 O O . THR A 1 208 ? -15.335 0.616 -21.840 1.00 76.31 208 THR A O 1
ATOM 1635 N N . ALA A 1 209 ? -14.292 2.469 -21.098 1.00 69.75 209 ALA A N 1
ATOM 1636 C CA . ALA A 1 209 ? -15.385 3.389 -21.399 1.00 69.75 209 ALA A CA 1
ATOM 1637 C C . ALA A 1 209 ? -15.610 3.474 -22.917 1.00 69.75 209 ALA A C 1
ATOM 1639 O O . ALA A 1 209 ? -14.896 4.176 -23.638 1.00 69.75 209 ALA A O 1
ATOM 1640 N N . ALA A 1 210 ? -16.626 2.763 -23.403 1.00 60.03 210 ALA A N 1
ATOM 1641 C CA . ALA A 1 210 ? -17.231 3.025 -24.699 1.00 60.03 210 ALA A CA 1
ATOM 1642 C C . ALA A 1 210 ? -18.189 4.229 -24.587 1.00 60.03 210 ALA A C 1
ATOM 1644 O O . ALA A 1 210 ? -18.673 4.539 -23.495 1.00 60.03 210 ALA A O 1
ATOM 1645 N N . PRO A 1 211 ? -18.513 4.925 -25.693 1.00 52.94 211 PRO A N 1
ATOM 1646 C CA . PRO A 1 211 ? -19.557 5.945 -25.673 1.00 52.94 211 PRO A CA 1
ATOM 1647 C C . PRO A 1 211 ? -20.891 5.337 -25.204 1.00 52.94 211 PRO A C 1
ATOM 1649 O O . PRO A 1 211 ? -21.488 4.542 -25.924 1.00 52.94 211 PRO A O 1
ATOM 1652 N N . GLY A 1 212 ? -21.359 5.719 -24.012 1.00 52.91 212 GLY A N 1
ATOM 1653 C CA . GLY A 1 212 ? -22.659 5.306 -23.464 1.00 52.91 212 GLY A CA 1
ATOM 1654 C C . GLY A 1 212 ? -22.639 4.185 -22.417 1.00 52.91 212 GLY A C 1
ATOM 1655 O O . GLY A 1 212 ? -23.697 3.892 -21.869 1.00 52.91 212 GLY A O 1
ATOM 1656 N N . GLU A 1 213 ? -21.479 3.606 -22.088 1.00 54.97 213 GLU A N 1
ATOM 1657 C CA . GLU A 1 213 ? -21.337 2.602 -21.020 1.00 54.97 213 GLU A CA 1
ATOM 1658 C C . GLU A 1 213 ? -20.294 3.062 -19.990 1.00 54.97 213 GLU A C 1
ATOM 1660 O O . GLU A 1 213 ? -19.154 3.370 -20.343 1.00 54.97 213 GLU A O 1
ATOM 1665 N N . SER A 1 214 ? -20.670 3.114 -18.708 1.00 52.88 214 SER A N 1
ATOM 1666 C CA . SER A 1 214 ? -19.742 3.395 -17.607 1.00 52.88 214 SER A CA 1
ATOM 1667 C C . SER A 1 214 ? -19.551 2.157 -16.739 1.00 52.88 214 SER A C 1
ATOM 1669 O O . SER A 1 214 ? -20.521 1.628 -16.204 1.00 52.88 214 SER A O 1
ATOM 1671 N N . ILE A 1 215 ? -18.300 1.736 -16.543 1.00 61.19 215 ILE A N 1
ATOM 1672 C CA . ILE A 1 215 ? -17.952 0.865 -15.416 1.00 61.19 215 ILE A CA 1
ATOM 1673 C C . ILE A 1 215 ? -17.837 1.760 -14.183 1.00 61.19 215 ILE A C 1
ATOM 1675 O O . ILE A 1 215 ? -16.992 2.660 -14.156 1.00 61.19 215 ILE A O 1
ATOM 1679 N N . THR A 1 216 ? -18.692 1.537 -13.189 1.00 58.28 216 THR A N 1
ATOM 1680 C CA . THR A 1 216 ? -18.631 2.261 -11.918 1.00 58.28 216 THR A CA 1
ATOM 1681 C C . THR A 1 216 ? -17.398 1.823 -11.132 1.00 58.28 216 THR A C 1
ATOM 1683 O O . THR A 1 216 ? -17.151 0.630 -10.967 1.00 58.28 216 THR A O 1
ATOM 1686 N N . VAL A 1 217 ? -16.613 2.794 -10.666 1.00 59.56 217 VAL A N 1
ATOM 1687 C CA . VAL A 1 217 ? -15.554 2.580 -9.673 1.00 59.56 217 VAL A CA 1
ATOM 1688 C C . VAL A 1 217 ? -16.133 2.921 -8.312 1.00 59.56 217 VAL A C 1
ATOM 1690 O O . VAL A 1 217 ? -16.655 4.021 -8.125 1.00 59.56 217 VAL A O 1
ATOM 1693 N N . GLU A 1 218 ? -16.050 1.983 -7.376 1.00 64.94 218 GLU A N 1
ATOM 1694 C CA . GLU A 1 218 ? -16.537 2.191 -6.017 1.00 64.94 218 GLU A CA 1
ATOM 1695 C C . GLU A 1 218 ? -15.519 2.981 -5.194 1.00 64.94 218 GLU A C 1
ATOM 1697 O O . GLU A 1 218 ? -14.305 2.751 -5.254 1.00 64.94 218 GLU A O 1
ATOM 1702 N N . GLN A 1 219 ? -16.027 3.930 -4.409 1.00 64.31 219 GLN A N 1
ATOM 1703 C CA . GLN A 1 219 ? -15.230 4.564 -3.369 1.00 64.31 219 GLN A CA 1
ATOM 1704 C C . GLN A 1 219 ? -15.065 3.595 -2.202 1.00 64.31 219 GLN A C 1
ATOM 1706 O O . GLN A 1 219 ? -15.955 2.803 -1.905 1.00 64.31 219 GLN A O 1
ATOM 1711 N N . HIS A 1 220 ? -13.938 3.685 -1.509 1.00 69.88 220 HIS A N 1
ATOM 1712 C CA . HIS A 1 220 ? -13.709 2.958 -0.272 1.00 69.88 220 HIS A CA 1
ATOM 1713 C C . HIS A 1 220 ? -13.097 3.879 0.784 1.00 69.88 220 HIS A C 1
ATOM 1715 O O . HIS A 1 220 ? -12.450 4.882 0.471 1.00 69.88 220 HIS A O 1
ATOM 1721 N N . MET A 1 221 ? -13.330 3.544 2.048 1.00 75.38 221 MET A N 1
ATOM 1722 C CA . MET A 1 221 ? -12.790 4.244 3.210 1.00 75.38 221 MET A CA 1
ATOM 1723 C C . MET A 1 221 ? -12.433 3.244 4.307 1.00 75.38 221 MET A C 1
ATOM 1725 O O . MET A 1 221 ? -12.836 2.081 4.260 1.00 75.38 221 MET A O 1
ATOM 1729 N N . VAL A 1 222 ? -11.660 3.693 5.294 1.00 68.44 222 VAL A N 1
ATOM 1730 C CA . VAL A 1 222 ? -11.384 2.913 6.503 1.00 68.44 222 VAL A CA 1
ATOM 1731 C C . VAL A 1 222 ? -11.805 3.734 7.711 1.00 68.44 222 VAL A C 1
ATOM 1733 O O . VAL A 1 222 ? -11.235 4.798 7.973 1.00 68.44 222 VAL A O 1
ATOM 1736 N N . GLU A 1 223 ? -12.796 3.242 8.449 1.00 66.56 223 GLU A N 1
ATOM 1737 C CA . GLU A 1 223 ? -13.192 3.837 9.722 1.00 66.56 223 GLU A CA 1
ATOM 1738 C C . GLU A 1 223 ? -12.017 3.812 10.709 1.00 66.56 223 GLU A C 1
ATOM 1740 O O . GLU A 1 223 ? -11.170 2.915 10.695 1.00 66.56 223 GLU A O 1
ATOM 1745 N N . CYS A 1 224 ? -11.955 4.797 11.605 1.00 57.28 224 CYS A N 1
ATOM 1746 C CA . CYS A 1 224 ? -11.096 4.657 12.774 1.00 57.28 224 CYS A CA 1
ATOM 1747 C C . CYS A 1 224 ? -11.557 3.459 13.607 1.00 57.28 224 CYS A C 1
ATOM 1749 O O . CYS A 1 224 ? -12.750 3.295 13.856 1.00 57.28 224 CYS A O 1
ATOM 1751 N N . ILE A 1 225 ? -10.607 2.675 14.119 1.00 53.84 225 ILE A N 1
ATOM 1752 C CA . ILE A 1 225 ? -10.895 1.663 15.138 1.00 53.84 225 ILE A CA 1
ATOM 1753 C C . ILE A 1 225 ? -11.285 2.419 16.415 1.00 53.84 225 ILE A C 1
ATOM 1755 O O . ILE A 1 225 ? -10.428 2.814 17.205 1.00 53.84 225 ILE A O 1
ATOM 1759 N N . ARG A 1 226 ? -12.579 2.705 16.580 1.00 47.41 226 ARG A N 1
ATOM 1760 C CA . ARG A 1 226 ? -13.158 3.289 17.797 1.00 47.41 226 ARG A CA 1
ATOM 1761 C C . ARG A 1 226 ? -13.299 2.188 18.852 1.00 47.41 226 ARG A C 1
ATOM 1763 O O . ARG A 1 226 ? -13.508 1.023 18.506 1.00 47.41 226 ARG A O 1
ATOM 1770 N N . SER A 1 227 ? -13.205 2.535 20.138 1.00 37.91 227 SER A N 1
ATOM 1771 C CA . SER A 1 227 ? -13.254 1.564 21.253 1.00 37.91 227 SER A CA 1
ATOM 1772 C C . SER A 1 227 ? -14.512 0.676 21.253 1.00 37.91 227 SER A C 1
ATOM 1774 O O . SER A 1 227 ? -14.503 -0.429 21.797 1.00 37.91 227 SER A O 1
ATOM 1776 N N . SER A 1 228 ? -15.580 1.089 20.562 1.00 32.97 228 SER A N 1
ATOM 1777 C CA . SER A 1 228 ? -16.806 0.307 20.372 1.00 32.97 228 SER A CA 1
ATOM 1778 C C . SER A 1 228 ? -16.612 -1.015 19.613 1.00 32.97 228 SER A C 1
ATOM 1780 O O . SER A 1 228 ? -17.450 -1.905 19.759 1.00 32.97 228 SER A O 1
ATOM 1782 N N . TYR A 1 229 ? -15.512 -1.199 18.872 1.00 36.81 229 TYR A N 1
ATOM 1783 C CA . TYR A 1 229 ? -15.178 -2.469 18.210 1.00 36.81 229 TYR A CA 1
ATOM 1784 C C . TYR A 1 229 ? 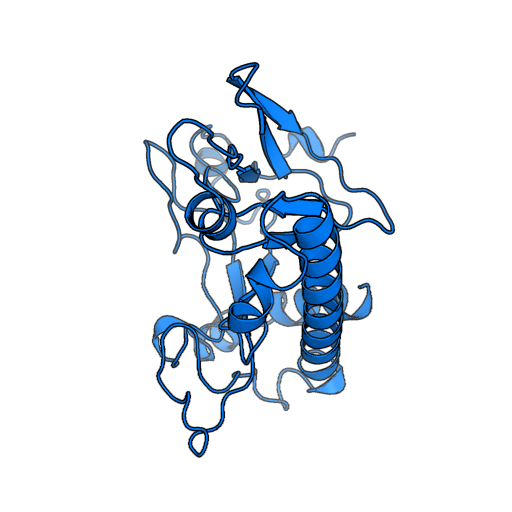-14.306 -3.408 19.060 1.00 36.81 229 TYR A C 1
ATOM 1786 O O . TYR A 1 229 ? -14.194 -4.584 18.731 1.00 36.81 229 TYR A O 1
ATOM 1794 N N . ALA A 1 230 ? -13.744 -2.947 20.185 1.00 28.84 230 ALA A N 1
ATOM 1795 C CA . ALA A 1 230 ? -12.946 -3.785 21.090 1.00 28.84 230 ALA A CA 1
ATOM 1796 C C . ALA A 1 230 ? -13.799 -4.681 22.017 1.00 28.84 230 ALA A C 1
ATOM 1798 O O . ALA A 1 230 ? -13.260 -5.412 22.847 1.00 28.84 230 ALA A O 1
ATOM 1799 N N . SER A 1 231 ? -15.131 -4.620 21.895 1.00 26.55 231 SER A N 1
ATOM 1800 C CA . SER A 1 231 ? -16.081 -5.309 22.780 1.00 26.55 231 SER A CA 1
ATOM 1801 C C . SER A 1 231 ? -17.042 -6.279 22.076 1.00 26.55 231 SER A C 1
ATOM 1803 O O . SER A 1 231 ? -18.043 -6.679 22.675 1.00 26.55 231 SER A O 1
ATOM 1805 N N . LYS A 1 232 ? -16.742 -6.706 20.842 1.00 28.92 232 LYS A N 1
ATOM 1806 C CA . LYS A 1 232 ? -17.445 -7.818 20.181 1.00 28.92 232 LYS A CA 1
ATOM 1807 C C . LYS A 1 232 ? -16.496 -8.927 19.757 1.00 28.92 232 LYS A C 1
ATOM 1809 O O . LYS A 1 232 ? -15.428 -8.599 19.204 1.00 28.92 232 LYS A O 1
#

Organism: Aspergillus niger (NCBI:txid5061)

Sequence (232 aa):
MTRAFEASRRFYALPLEEKQKLDITKHLGFRGYDGIGTQSYGGDTLPDLKESFFIGRNVSQSHTDYGRILTGPNIWPSFQVLPAVAFKEPVEALFSALMELACKILEILARTLPYGEGIFDRFKRDPATPMRMLHYPPTEGAMDAAAVDDERQLGASAHTDFGAITLLLQDQVSGLQVHDSDTGNWVDVPPRQDSIVVNIGDMITRWTAAPGESITVEQHMVECIRSSYASK

pLDDT: mean 85.23, std 14.85, range [26.55, 98.38]

Foldseek 3Di:
DVLQVQLLVLLVPDDPVQQVVQQLVVFALSAGKDDFQPDDDDDPAGGAQKIKGKDAPAADPPHPCDRPHNYYHHDDGDCVSPNCSSHVVVNVVVNVVVLVVVVVVLQVVQVVAPPHSCLCVVCNPPHSDMDMDMDRDAPPPPDDPVLLPDPSHFNWDKDFDQDQKDWAADDQDWFKWKQDPVVRDTDTDGHDPPDIDMFGGPVNQVSRDDVPDGDDGIIMGGGRPHCVRVPD

Radius of gyration: 18.66 Å; chains: 1; bounding box: 50×35×51 Å

Secondary structure (DSSP, 8-state):
-HHHHHHHHHHHTS-HHHHHTTBGGGSTTS-EEE-TT----STTPPPP--EEEEEESB--TTSTTTTSTT-B------TTTS-GGGTHHHHHHHHHHHHHHHHHHHHHHHHHSTT-TTTTTTTTSS---EEEEEE---STTTS-HHHHS-TT-EEEEEE--SSSEEEE---S---EEEE-TTT--EEE----TT--EEEEPHHHHHHH--TT--PPPPPEEEE---GGGTT-

InterPro domains:
  IPR005123 Oxoglutarate/iron-dependent dioxygenase domain [PS51471] (127-232)
  IPR026992 Non-haem dioxygenase, N-terminal domain [PF14226] (1-78)
  IPR027443 Isopenicillin N synthase-like superfamily [G3DSA:2.60.120.330] (1-216)
  IPR044861 Isopenicillin N synthase-like, Fe(2+) 2OG dioxygenase domain [PF03171] (132-209)